Protein AF-A0A3A8EC73-F1 (afdb_monomer_lite)

Sequence (207 aa):
MHETIIIKSRSQISKPYTREQKMKWNFPNKKTAVRNFLILCTLCSSPMLNAQTVQEKTLDHLIQLSNFSGMIVQSNRNLRPMFDSQAEEILKNHLGISHLSARQKDAALKISQLLQNTNEELVTDEKMLQLIRKHFKNTYSEEEAQAYIAFLSTPVGQAINQKSVLMLNNMMQETLTLSTEMMNNPHRQQHFNQQLSNIIQPLLLKN

pLDDT: mean 78.54, std 20.27, range [28.64, 97.12]

Organism: NCBI:txid2419603

Structure (mmCIF, N/CA/C/O backbone):
data_AF-A0A3A8EC73-F1
#
_entry.id   AF-A0A3A8EC73-F1
#
loop_
_atom_site.group_PDB
_atom_site.id
_atom_site.type_symbol
_atom_site.label_atom_id
_atom_site.label_alt_id
_atom_site.label_comp_id
_atom_site.label_asym_id
_atom_site.label_entity_id
_atom_site.label_seq_id
_atom_site.pdbx_PDB_ins_code
_atom_site.Cartn_x
_atom_site.Cartn_y
_atom_site.Cartn_z
_atom_site.occupancy
_atom_site.B_iso_or_equiv
_atom_site.auth_seq_id
_atom_site.auth_comp_id
_atom_site.auth_asym_id
_atom_site.auth_atom_id
_atom_site.pdbx_PDB_model_num
ATOM 1 N N . MET A 1 1 ? -30.457 38.327 -18.218 1.00 42.22 1 MET A N 1
ATOM 2 C CA . MET A 1 1 ? -30.923 39.223 -17.139 1.00 42.22 1 MET A CA 1
ATOM 3 C C . MET A 1 1 ? -30.579 38.547 -15.824 1.00 42.22 1 MET A C 1
ATOM 5 O O . MET A 1 1 ? -31.249 37.597 -15.455 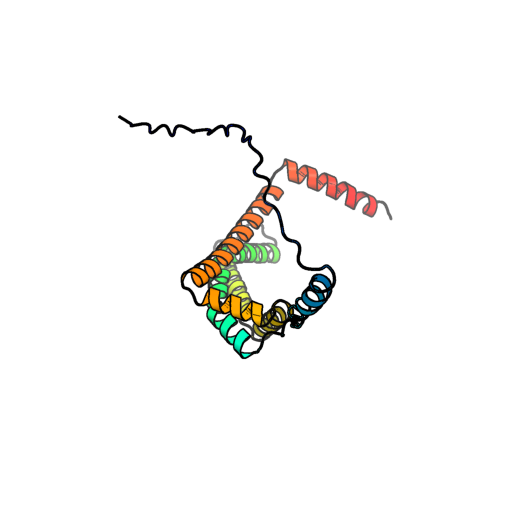1.00 42.22 1 MET A O 1
ATOM 9 N N . HIS A 1 2 ? -29.456 38.938 -15.221 1.00 33.38 2 HIS A N 1
ATOM 10 C CA . HIS A 1 2 ? -28.956 38.395 -13.957 1.00 33.38 2 HIS A CA 1
ATOM 11 C C . HIS A 1 2 ? -29.232 39.420 -12.853 1.00 33.38 2 HIS A C 1
ATOM 13 O O . HIS A 1 2 ? -28.817 40.570 -12.984 1.00 33.38 2 HIS A O 1
ATOM 19 N N . GLU A 1 3 ? -29.942 39.014 -11.801 1.00 35.19 3 GLU A N 1
ATOM 20 C CA . GLU A 1 3 ? -30.121 39.814 -10.590 1.00 35.19 3 GLU A CA 1
ATOM 21 C C . GL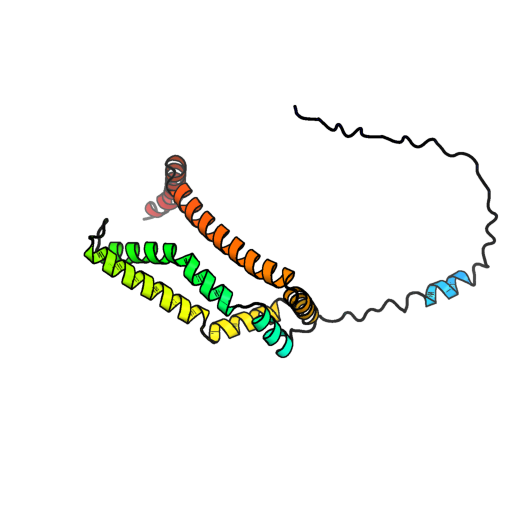U A 1 3 ? -28.920 39.632 -9.656 1.00 35.19 3 GLU A C 1
ATOM 23 O O . GLU A 1 3 ? -28.565 38.522 -9.258 1.00 35.19 3 GLU A O 1
ATOM 28 N N . THR A 1 4 ? -28.293 40.756 -9.320 1.00 32.12 4 THR A N 1
ATOM 29 C CA . THR A 1 4 ? -27.180 40.877 -8.379 1.00 32.12 4 THR A CA 1
ATOM 30 C C . THR A 1 4 ? -27.737 41.177 -6.990 1.00 32.12 4 THR A C 1
ATOM 32 O O . THR A 1 4 ? -28.308 42.245 -6.774 1.00 32.12 4 THR A O 1
ATOM 35 N N . ILE A 1 5 ? -27.535 40.278 -6.024 1.00 37.22 5 ILE A N 1
ATOM 36 C CA . ILE A 1 5 ? -27.821 40.542 -4.606 1.00 37.22 5 ILE A CA 1
ATOM 37 C C . ILE A 1 5 ? -26.545 41.076 -3.944 1.00 37.22 5 ILE A C 1
ATOM 39 O O . ILE A 1 5 ? -25.563 40.357 -3.774 1.00 37.22 5 ILE A O 1
ATOM 43 N N . ILE A 1 6 ? -26.567 42.358 -3.568 1.00 37.84 6 ILE A N 1
ATOM 44 C CA . ILE A 1 6 ? -25.516 43.033 -2.796 1.00 37.84 6 ILE A CA 1
ATOM 45 C C . ILE A 1 6 ? -25.819 42.879 -1.301 1.00 37.84 6 ILE A C 1
ATOM 47 O O . ILE A 1 6 ? -26.812 43.410 -0.803 1.00 37.84 6 ILE A O 1
ATOM 51 N N . ILE A 1 7 ? -24.940 42.195 -0.564 1.00 36.69 7 ILE A N 1
ATOM 52 C CA . ILE A 1 7 ? -24.997 42.108 0.902 1.00 36.69 7 ILE A CA 1
ATOM 53 C C . ILE A 1 7 ? -24.301 43.341 1.494 1.00 36.69 7 ILE A C 1
ATOM 55 O O . ILE A 1 7 ? -23.097 43.538 1.340 1.00 36.69 7 ILE A O 1
ATOM 59 N N . LYS A 1 8 ? -25.073 44.191 2.177 1.00 36.56 8 LYS A N 1
ATOM 60 C CA . LYS A 1 8 ? -24.600 45.422 2.823 1.00 36.56 8 LYS A CA 1
ATOM 61 C C . LYS A 1 8 ? -24.126 45.116 4.251 1.00 36.56 8 LYS A C 1
ATOM 63 O O . LYS A 1 8 ? -24.933 44.803 5.123 1.00 36.56 8 LYS A O 1
ATOM 68 N N . SER A 1 9 ? -22.816 45.221 4.476 1.00 34.06 9 SER A N 1
ATOM 69 C CA . SER A 1 9 ? -22.161 45.173 5.792 1.00 34.06 9 SER A CA 1
ATOM 70 C C . SER A 1 9 ? -22.679 46.293 6.706 1.00 34.06 9 SER A C 1
ATOM 72 O O . SER A 1 9 ? -22.716 47.458 6.305 1.00 34.06 9 SER A O 1
ATOM 74 N N . ARG A 1 10 ? -23.097 45.948 7.931 1.00 38.19 10 ARG A N 1
ATOM 75 C CA . ARG A 1 10 ? -23.570 46.899 8.947 1.00 38.19 10 ARG A CA 1
ATOM 76 C C . ARG A 1 10 ? -22.633 46.848 10.153 1.00 38.19 10 ARG A C 1
ATOM 78 O O . ARG A 1 10 ? -22.765 45.990 11.018 1.00 38.19 10 ARG A O 1
ATOM 85 N N . SER A 1 11 ? -21.689 47.783 10.197 1.00 36.94 11 SER A N 1
ATOM 86 C CA . SER A 1 11 ? -20.894 48.104 11.380 1.00 36.94 11 SER A CA 1
ATOM 87 C C . SER A 1 11 ? -21.780 48.808 12.418 1.00 36.94 11 SER A C 1
ATOM 89 O O . SER A 1 11 ? -22.374 49.851 12.148 1.00 36.94 11 SER A O 1
ATOM 91 N N . GLN A 1 12 ? -21.906 48.223 13.609 1.00 37.09 12 GLN A N 1
ATOM 92 C CA . GLN A 1 12 ? -22.556 48.849 14.763 1.00 37.09 12 GLN A CA 1
ATOM 93 C C . GLN A 1 12 ? -21.470 49.338 15.720 1.00 37.09 12 GLN A C 1
ATOM 95 O O . GLN A 1 12 ? -20.740 48.559 16.326 1.00 37.09 12 GLN A O 1
ATOM 100 N N . ILE A 1 13 ? -21.363 50.661 15.789 1.00 37.41 13 ILE A N 1
ATOM 101 C CA . ILE A 1 13 ? -20.490 51.437 16.664 1.00 37.41 13 ILE A CA 1
ATOM 102 C C . ILE A 1 13 ? -21.131 51.470 18.058 1.00 37.41 13 ILE A C 1
ATOM 104 O O . ILE A 1 13 ? -22.235 51.991 18.224 1.00 37.41 13 ILE A O 1
ATOM 108 N N . SER A 1 14 ? -20.451 50.925 19.066 1.00 34.28 14 SER A N 1
ATOM 109 C CA . SER A 1 14 ? -20.866 51.001 20.470 1.00 34.28 14 SER A CA 1
ATOM 110 C C . SER A 1 14 ? -20.620 52.404 21.042 1.00 34.28 14 SER A C 1
ATOM 112 O O . SER A 1 14 ? -19.494 52.901 21.015 1.00 34.28 14 SER A O 1
ATOM 114 N N . LYS A 1 15 ? -21.670 53.035 21.580 1.00 36.72 15 LYS A N 1
ATOM 115 C CA . LYS A 1 15 ? -21.608 54.292 22.351 1.00 36.72 15 LYS A CA 1
ATOM 116 C C . LYS A 1 15 ? -21.125 54.042 23.796 1.00 36.72 15 LYS A C 1
ATOM 118 O O . LYS A 1 15 ? -21.338 52.944 24.308 1.00 36.72 15 LYS A O 1
ATOM 123 N N . PRO A 1 16 ? -20.510 55.037 24.467 1.00 35.59 16 PRO A N 1
ATOM 124 C CA . PRO A 1 16 ? -19.898 54.868 25.785 1.00 35.59 16 PRO A CA 1
ATOM 125 C C . PRO A 1 16 ? -20.933 54.863 26.921 1.00 35.59 16 PRO A C 1
ATOM 127 O O . PRO A 1 16 ? -21.926 55.589 26.879 1.00 35.59 16 PRO A O 1
ATOM 130 N N . TYR A 1 17 ? -20.673 54.054 27.949 1.00 28.64 17 TYR A N 1
ATOM 131 C CA . TYR A 1 17 ? -21.510 53.895 29.138 1.00 28.64 17 TYR A 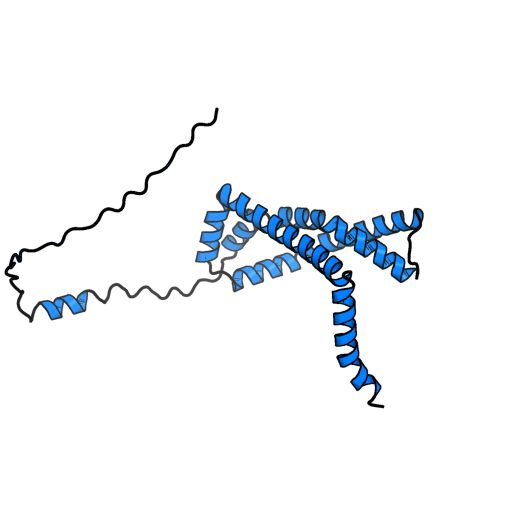CA 1
ATOM 132 C C . TYR A 1 17 ? -20.936 54.720 30.302 1.00 28.64 17 TYR A C 1
ATOM 134 O O . TYR A 1 17 ? -19.809 54.481 30.731 1.00 28.64 17 TYR A O 1
ATOM 142 N N . THR A 1 18 ? -21.709 55.659 30.849 1.00 42.62 18 THR A N 1
ATOM 143 C CA . THR A 1 18 ? -21.430 56.314 32.138 1.00 42.62 18 THR A CA 1
ATOM 144 C C . THR A 1 18 ? -22.693 56.361 32.991 1.00 42.62 18 THR A C 1
ATOM 146 O O . THR A 1 18 ? -23.630 57.081 32.667 1.00 42.62 18 THR A O 1
ATOM 149 N N . ARG A 1 19 ? -22.692 55.631 34.117 1.00 38.75 19 ARG A N 1
ATOM 150 C CA . ARG A 1 19 ? -23.041 56.136 35.462 1.00 38.75 19 ARG A CA 1
ATOM 151 C C . ARG A 1 19 ? -22.776 55.041 36.499 1.00 38.75 19 ARG A C 1
ATOM 153 O O . ARG A 1 19 ? -23.346 53.957 36.418 1.00 38.75 19 ARG A O 1
ATOM 160 N N . GLU A 1 20 ? -21.916 55.334 37.470 1.00 43.03 20 GLU A N 1
ATOM 161 C CA . GLU A 1 20 ? -21.644 54.459 38.610 1.00 43.03 20 GLU A CA 1
ATOM 162 C C . GLU A 1 20 ? -22.905 54.235 39.459 1.00 43.03 20 GLU A C 1
ATOM 164 O O . GLU A 1 20 ? -23.468 55.179 40.016 1.00 43.03 20 GLU A O 1
ATOM 169 N N . GLN A 1 21 ? -23.307 52.975 39.623 1.00 42.19 21 GLN A N 1
ATOM 170 C CA . GLN A 1 21 ? -24.112 52.538 40.760 1.00 42.19 21 GLN A CA 1
ATOM 171 C C . GLN A 1 21 ? -23.181 51.851 41.760 1.00 42.19 21 GLN A C 1
ATOM 173 O O . GLN A 1 21 ? -22.705 50.741 41.529 1.00 42.19 21 GLN A O 1
ATOM 178 N N . LYS A 1 22 ? -22.907 52.513 42.889 1.00 43.09 22 LYS A N 1
ATOM 179 C CA . LYS A 1 22 ? -22.179 51.905 44.008 1.00 43.09 22 LYS A CA 1
ATOM 180 C C . LYS A 1 22 ? -23.083 50.881 44.698 1.00 43.09 22 LYS A C 1
ATOM 182 O O . LYS A 1 22 ? -23.861 51.233 45.582 1.00 43.09 22 LYS A O 1
ATOM 187 N N . MET A 1 23 ? -22.969 49.611 44.311 1.00 41.69 23 MET A N 1
ATOM 188 C CA . MET A 1 23 ? -23.469 48.500 45.123 1.00 41.69 23 MET A CA 1
ATOM 189 C C . MET A 1 23 ? -22.615 48.382 46.390 1.00 41.69 23 MET A C 1
ATOM 191 O O . MET A 1 23 ? -21.402 48.178 46.321 1.00 41.69 23 MET A O 1
ATOM 195 N N . LYS A 1 24 ? -23.247 48.502 47.562 1.00 45.59 24 LYS A N 1
ATOM 196 C CA . LYS A 1 24 ? -22.623 48.160 48.843 1.00 45.59 24 LYS A CA 1
ATOM 197 C C . LYS A 1 24 ? -22.522 46.638 48.946 1.00 45.59 24 LYS A C 1
ATOM 199 O O . LYS A 1 24 ? -23.509 45.966 49.226 1.00 45.59 24 LYS A O 1
ATOM 204 N N . TRP A 1 25 ? -21.324 46.109 48.729 1.00 42.75 25 TRP A N 1
ATOM 205 C CA . TRP A 1 25 ? -21.003 44.718 49.024 1.00 42.75 25 TRP A CA 1
ATOM 206 C C . TRP A 1 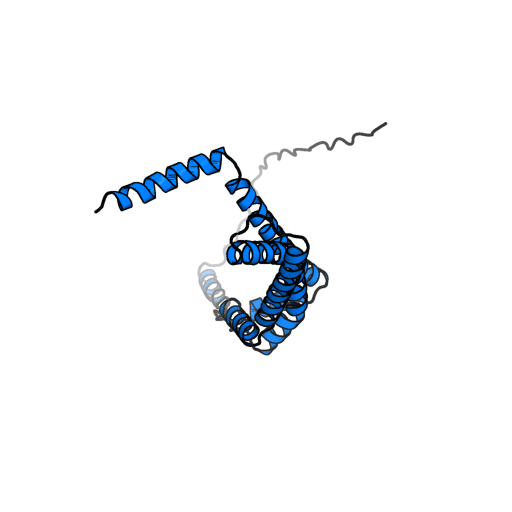25 ? -20.840 44.537 50.535 1.00 42.75 25 TRP A C 1
ATOM 208 O O . TRP A 1 25 ? -19.904 45.067 51.133 1.00 42.75 25 TRP A O 1
ATOM 218 N N . ASN A 1 26 ? -21.742 43.777 51.157 1.00 54.75 26 ASN A N 1
ATOM 219 C CA . ASN A 1 26 ? -21.506 43.233 52.490 1.00 54.75 26 ASN A CA 1
ATOM 220 C C . ASN A 1 26 ? -20.548 42.047 52.348 1.00 54.75 26 ASN A C 1
ATOM 222 O O . ASN A 1 26 ? -20.943 40.966 51.917 1.00 54.75 26 ASN A O 1
ATOM 226 N N . PHE A 1 27 ? -19.279 42.259 52.691 1.00 46.38 27 PHE A N 1
ATOM 227 C CA . PHE A 1 27 ? -18.300 41.181 52.755 1.00 46.38 27 PHE A CA 1
ATOM 228 C C . PHE A 1 27 ? -18.581 40.302 53.980 1.00 46.38 27 PHE A C 1
ATOM 230 O O . PHE A 1 27 ? -18.536 40.809 55.105 1.00 46.38 27 PHE A O 1
ATOM 237 N N . PRO A 1 28 ? -18.840 38.992 53.815 1.00 52.03 28 PRO A N 1
ATOM 238 C CA . PRO A 1 28 ? -18.860 38.091 54.951 1.00 52.03 28 PRO A CA 1
ATOM 239 C C . PRO A 1 28 ? -17.462 38.014 55.584 1.00 52.03 28 PRO A C 1
ATOM 241 O O . PRO A 1 28 ? -16.429 38.122 54.923 1.00 52.03 28 PRO A O 1
ATOM 244 N N . ASN A 1 29 ? -17.467 37.864 56.905 1.00 55.16 29 ASN A N 1
ATOM 245 C CA . ASN A 1 29 ? -16.321 37.918 57.805 1.00 55.16 29 ASN A CA 1
ATOM 246 C C . ASN A 1 29 ? -15.109 37.102 57.292 1.00 55.16 29 ASN A C 1
ATOM 248 O O . ASN A 1 29 ? -15.242 35.930 56.935 1.00 55.16 29 ASN A O 1
ATOM 252 N N . LYS A 1 30 ? -13.909 37.707 57.295 1.00 52.19 30 LYS A N 1
ATOM 253 C CA . LYS A 1 30 ? -12.677 37.165 56.673 1.00 52.19 30 LYS A CA 1
ATOM 254 C C . LYS A 1 30 ? -12.275 35.765 57.169 1.00 52.19 30 LYS A C 1
ATOM 256 O O . LYS A 1 30 ? -11.547 35.062 56.477 1.00 52.19 30 LYS A O 1
ATOM 261 N N . LYS A 1 31 ? -12.769 35.332 58.335 1.00 51.31 31 LYS A N 1
ATOM 262 C CA . LYS A 1 31 ? -12.486 34.004 58.907 1.00 51.31 31 LYS A CA 1
ATOM 263 C C . LYS A 1 31 ? -13.255 32.859 58.228 1.00 51.31 31 LYS A C 1
ATOM 265 O O . LYS A 1 31 ? -12.791 31.724 58.267 1.00 51.31 31 LYS A O 1
ATOM 270 N N . THR A 1 32 ? -14.392 33.129 57.584 1.00 50.69 32 THR A N 1
ATOM 271 C CA . THR A 1 32 ? -15.238 32.089 56.965 1.00 50.69 32 THR A CA 1
ATOM 272 C C . THR A 1 32 ? -14.894 31.835 55.495 1.00 50.69 32 THR A C 1
ATOM 274 O O . THR A 1 32 ? -15.105 30.731 55.001 1.00 50.69 32 THR A O 1
ATOM 277 N N . ALA A 1 33 ? -14.310 32.821 54.806 1.00 49.22 33 ALA A N 1
ATOM 278 C CA . ALA A 1 33 ? -13.914 32.699 53.401 1.00 49.22 33 ALA A CA 1
ATOM 279 C C . ALA A 1 33 ? -12.716 31.750 53.203 1.00 49.22 33 ALA A C 1
ATOM 281 O O . ALA A 1 33 ? -12.714 30.944 52.277 1.00 49.22 33 ALA A O 1
ATOM 282 N N . VAL A 1 34 ? -11.737 31.775 54.115 1.00 51.62 34 VAL A N 1
ATOM 283 C CA . VAL A 1 34 ? -10.553 30.895 54.047 1.00 51.62 34 VAL A CA 1
ATOM 284 C C . VAL A 1 34 ? -10.930 29.431 54.308 1.00 51.62 34 VAL A C 1
ATOM 286 O O . VAL A 1 34 ? -10.391 28.529 53.671 1.00 51.62 34 VAL A O 1
ATOM 289 N N . ARG A 1 35 ? -11.913 29.184 55.186 1.00 44.22 35 ARG A N 1
ATOM 290 C CA . ARG A 1 35 ? -12.363 27.825 55.526 1.00 44.22 35 ARG A CA 1
ATOM 291 C C . ARG A 1 35 ? -13.156 27.153 54.398 1.00 44.22 35 ARG A C 1
ATOM 293 O O . ARG A 1 35 ? -13.040 25.946 54.232 1.00 44.22 35 ARG A O 1
ATOM 300 N N . ASN A 1 36 ? -13.908 27.919 53.604 1.00 44.50 36 ASN A N 1
ATOM 301 C CA . ASN A 1 36 ? -14.691 27.373 52.488 1.00 44.50 36 ASN A CA 1
ATOM 302 C C . ASN A 1 36 ? -13.901 27.279 51.171 1.00 44.50 36 ASN A C 1
ATOM 304 O O . ASN A 1 36 ? -14.284 26.506 50.299 1.00 44.50 36 ASN A O 1
ATOM 308 N N . PHE A 1 37 ? -12.789 28.007 51.026 1.00 46.97 37 PHE A N 1
ATOM 309 C CA . PHE A 1 37 ? -11.917 27.892 49.850 1.00 46.97 37 PHE A CA 1
ATOM 310 C C . PHE A 1 37 ? -11.017 26.644 49.905 1.00 46.97 37 PHE A C 1
ATOM 312 O O . PHE A 1 37 ? -10.698 26.063 48.874 1.00 46.97 37 PHE A O 1
ATOM 319 N N . LEU A 1 38 ? -10.669 26.172 51.107 1.00 45.78 38 LEU A N 1
ATOM 320 C CA . LEU A 1 38 ? -9.846 24.969 51.295 1.00 45.78 38 LEU A CA 1
ATOM 321 C C . LEU A 1 38 ? -10.594 23.640 51.074 1.00 45.78 38 LEU A C 1
ATOM 323 O O . LEU A 1 38 ? -9.944 22.611 50.935 1.00 45.78 38 LEU A O 1
ATOM 327 N N . ILE A 1 39 ? -11.931 23.643 51.004 1.00 52.72 39 ILE A N 1
ATOM 328 C CA . ILE A 1 39 ? -12.742 22.421 50.819 1.00 52.72 39 ILE A CA 1
ATOM 329 C C . ILE A 1 39 ? -13.141 22.204 49.345 1.00 52.72 39 ILE A C 1
ATOM 331 O O . ILE A 1 39 ? -13.522 21.101 48.970 1.00 52.72 39 ILE A O 1
ATOM 335 N N . LEU A 1 40 ? -13.011 23.212 48.473 1.00 48.09 40 LEU A N 1
ATOM 336 C CA . LEU A 1 40 ? -13.442 23.096 47.071 1.00 48.09 40 LEU A CA 1
ATOM 337 C C . LEU A 1 40 ? -12.343 22.592 46.112 1.00 48.09 40 LEU A C 1
ATOM 339 O O . LEU A 1 40 ? -12.644 22.228 44.980 1.00 48.09 40 LEU A O 1
ATOM 343 N N . CYS A 1 41 ? -11.083 22.511 46.551 1.00 50.22 41 CYS A N 1
ATOM 344 C CA . CYS A 1 41 ? -9.970 22.049 45.707 1.00 50.22 41 CYS A CA 1
ATOM 345 C C . CYS A 1 41 ? -9.703 20.532 45.764 1.00 50.22 41 CYS A C 1
ATOM 347 O O . CYS A 1 41 ? -8.851 20.044 45.027 1.00 50.22 41 CYS A O 1
ATOM 349 N N . THR A 1 42 ? -10.414 19.764 46.595 1.00 54.81 42 THR A N 1
ATOM 350 C CA . THR A 1 42 ? -10.195 18.311 46.766 1.00 54.81 42 THR A CA 1
ATOM 351 C C . THR A 1 42 ? -11.046 17.415 45.856 1.00 54.81 42 THR A C 1
ATOM 353 O O . THR A 1 42 ? -10.918 16.199 45.930 1.00 54.81 42 THR A O 1
ATOM 356 N N . LEU A 1 43 ? -11.875 17.974 44.965 1.00 54.75 43 LEU A N 1
ATOM 357 C CA . LEU A 1 43 ? -12.705 17.199 44.021 1.00 54.75 43 LEU A CA 1
ATOM 358 C C . LEU A 1 43 ? -12.156 17.136 42.584 1.00 54.75 43 LEU A C 1
ATOM 360 O O . LEU A 1 43 ? -12.757 16.481 41.740 1.00 54.75 43 LEU A O 1
ATOM 364 N N . CYS A 1 44 ? -11.003 17.749 42.302 1.00 52.06 44 CYS A N 1
ATOM 365 C CA . CYS A 1 44 ? -10.360 17.702 40.979 1.00 52.06 44 CYS A CA 1
ATOM 366 C C . CYS A 1 44 ? -9.109 16.811 40.947 1.00 52.06 44 CYS A C 1
ATOM 368 O O . CYS A 1 44 ? -8.239 16.989 40.097 1.00 52.06 44 CYS A O 1
ATOM 370 N N . SER A 1 45 ? -9.002 15.839 41.853 1.00 52.38 45 SER A N 1
ATOM 371 C CA . SER A 1 45 ? -8.078 14.718 41.679 1.00 52.38 45 SER A CA 1
ATOM 372 C C . SER A 1 45 ? -8.696 13.741 40.683 1.00 52.38 45 SER A C 1
ATOM 374 O O . SER A 1 45 ? -9.122 12.651 41.059 1.00 52.38 45 SER A O 1
ATOM 376 N N . SER A 1 46 ? -8.798 14.139 39.411 1.00 58.94 46 SER A N 1
ATOM 377 C CA . SER A 1 46 ? -9.004 13.160 38.347 1.00 58.94 46 SER A CA 1
ATOM 378 C C . SER A 1 46 ? -7.897 12.122 38.521 1.00 58.94 46 SER A C 1
ATOM 380 O O . SER A 1 46 ? -6.728 12.524 38.552 1.00 58.94 46 SER A O 1
ATOM 382 N N . PRO A 1 47 ? -8.198 10.821 38.696 1.00 56.38 47 PRO A N 1
ATOM 383 C CA . PRO A 1 47 ? -7.145 9.832 38.585 1.00 56.38 47 PRO A CA 1
ATOM 384 C C . PRO A 1 47 ? -6.484 10.095 37.237 1.00 56.38 47 PRO A C 1
ATOM 386 O O . PRO A 1 47 ? -7.173 10.244 36.225 1.00 56.38 47 PRO A O 1
ATOM 389 N N . MET A 1 48 ? -5.162 10.244 37.240 1.00 55.84 48 MET A N 1
ATOM 390 C CA . MET A 1 48 ? -4.387 10.207 36.012 1.00 55.84 48 MET A CA 1
ATOM 391 C C . MET A 1 48 ? -4.604 8.790 35.477 1.00 55.84 48 MET A C 1
ATOM 393 O O . MET A 1 48 ? -3.925 7.853 35.889 1.00 55.84 48 MET A O 1
ATOM 397 N N . LEU A 1 49 ? -5.676 8.607 34.700 1.00 57.91 49 LEU A N 1
ATOM 398 C CA . LEU A 1 49 ? -5.990 7.370 34.012 1.00 57.91 49 LEU A CA 1
ATOM 399 C C . LEU A 1 49 ? -4.796 7.148 33.101 1.00 57.91 49 LEU A C 1
ATOM 401 O O . LEU A 1 49 ? -4.642 7.826 32.088 1.00 57.91 49 LEU A O 1
ATOM 405 N N . ASN A 1 50 ? -3.895 6.262 33.520 1.00 66.12 50 ASN A N 1
ATOM 406 C CA . ASN A 1 50 ? -2.939 5.690 32.598 1.00 66.12 50 ASN A CA 1
ATOM 407 C C . ASN A 1 50 ? -3.773 5.101 31.467 1.00 66.12 50 ASN A C 1
ATOM 409 O O . ASN A 1 50 ? -4.567 4.191 31.714 1.00 66.12 50 ASN A O 1
ATOM 413 N N . ALA A 1 51 ? -3.617 5.684 30.280 1.00 75.19 51 ALA A N 1
ATOM 414 C CA . ALA A 1 51 ? -4.199 5.214 29.038 1.00 75.19 51 ALA A CA 1
ATOM 415 C C . ALA A 1 51 ? -4.058 3.689 28.981 1.00 75.19 51 ALA A C 1
ATOM 417 O O . ALA A 1 51 ? -2.938 3.165 28.975 1.00 75.19 51 ALA A O 1
ATOM 418 N N . GLN A 1 52 ? -5.182 2.972 29.048 1.00 86.12 52 GLN A N 1
ATOM 419 C CA . GLN A 1 52 ? -5.141 1.515 29.018 1.00 86.12 52 GLN A CA 1
ATOM 420 C C . GLN A 1 52 ? -4.675 1.078 27.631 1.00 86.12 52 GLN A C 1
ATOM 422 O O . GLN A 1 52 ? -5.014 1.707 26.633 1.00 86.12 52 GLN A O 1
ATOM 427 N N . THR A 1 53 ? -3.889 0.006 27.543 1.00 90.88 53 THR A N 1
ATOM 428 C CA . THR A 1 53 ? -3.573 -0.577 26.233 1.00 90.88 53 THR A CA 1
ATOM 429 C C . THR A 1 53 ? -4.837 -1.166 25.606 1.00 90.88 53 THR A C 1
ATOM 431 O O . THR A 1 53 ? -5.713 -1.657 26.324 1.00 90.88 53 THR A O 1
ATOM 434 N N . VAL A 1 54 ? -4.920 -1.138 24.275 1.00 94.00 54 VAL A N 1
ATOM 435 C CA . VAL A 1 54 ? -6.072 -1.666 23.536 1.00 94.00 54 VAL A CA 1
ATOM 436 C C . VAL A 1 54 ? -6.286 -3.154 23.842 1.00 94.00 54 VAL A C 1
ATOM 438 O O . VAL A 1 54 ? -5.390 -3.987 23.666 1.00 94.00 54 VAL A O 1
ATOM 441 N N . GLN A 1 55 ? -7.498 -3.497 24.268 1.00 94.12 55 GLN A N 1
ATOM 442 C CA . GLN A 1 55 ? -7.951 -4.860 24.524 1.00 94.12 55 GLN A CA 1
ATOM 443 C C . GLN A 1 55 ? -8.161 -5.616 23.206 1.00 94.12 55 GLN A C 1
ATOM 445 O O . GLN A 1 55 ? -8.571 -5.037 22.201 1.00 94.12 55 GLN A O 1
ATOM 450 N N . GLU A 1 56 ? -7.961 -6.939 23.208 1.00 93.38 56 GLU A N 1
ATOM 451 C CA . GLU A 1 56 ? -8.105 -7.756 21.988 1.00 93.38 56 GLU A CA 1
ATOM 452 C C . GLU A 1 56 ? -9.483 -7.614 21.339 1.00 93.38 56 GLU A C 1
ATOM 454 O O . GLU A 1 56 ? -9.569 -7.394 20.139 1.00 93.38 56 GLU A O 1
ATOM 459 N N . LYS A 1 57 ? -10.556 -7.633 22.140 1.00 93.69 57 LYS A N 1
ATOM 460 C CA . LYS A 1 57 ? -11.934 -7.474 21.643 1.00 93.69 57 LYS A CA 1
ATOM 461 C C . LYS A 1 57 ? -12.138 -6.155 20.883 1.00 93.69 57 LYS A C 1
ATOM 463 O O . LYS A 1 57 ? -12.873 -6.099 19.902 1.00 93.69 57 LYS A O 1
ATOM 468 N N . THR A 1 58 ? -11.499 -5.091 21.363 1.00 93.75 58 THR A N 1
ATOM 469 C CA . THR A 1 58 ? -11.595 -3.740 20.809 1.00 93.75 58 THR A CA 1
ATOM 470 C C . THR A 1 58 ? -10.820 -3.690 19.507 1.00 93.75 58 THR A C 1
ATOM 472 O O . THR A 1 58 ? -11.330 -3.224 18.493 1.00 93.75 58 THR A O 1
ATOM 475 N N . LEU A 1 59 ? -9.622 -4.268 19.507 1.00 92.81 59 LEU A N 1
ATOM 476 C CA . LEU A 1 59 ? -8.797 -4.395 18.320 1.00 92.81 59 LEU A CA 1
ATOM 477 C C . LEU A 1 59 ? -9.470 -5.231 17.222 1.00 92.81 59 LEU A C 1
ATOM 479 O O . LEU A 1 59 ? -9.468 -4.817 16.066 1.00 92.81 59 LEU A O 1
ATOM 483 N N . ASP A 1 60 ? -10.084 -6.362 17.572 1.00 91.88 60 ASP A N 1
ATOM 484 C CA . ASP A 1 60 ? -10.807 -7.224 16.630 1.00 91.88 60 ASP A CA 1
ATOM 485 C C . ASP A 1 60 ? -11.960 -6.469 15.963 1.00 91.88 60 ASP A C 1
ATOM 487 O O . ASP A 1 60 ? -12.091 -6.473 14.737 1.00 91.88 60 ASP A O 1
ATOM 491 N N . HIS A 1 61 ? -12.752 -5.751 16.762 1.00 92.25 61 HIS A N 1
ATOM 492 C CA . HIS A 1 61 ? -13.864 -4.959 16.248 1.00 92.25 61 HIS A CA 1
ATOM 493 C C . HIS A 1 61 ? -13.385 -3.806 15.356 1.00 92.25 61 HIS A C 1
ATOM 495 O O . HIS A 1 61 ? -13.971 -3.543 14.305 1.00 92.25 61 HIS A O 1
ATOM 501 N N . LEU A 1 62 ? -12.287 -3.147 15.733 1.00 90.19 62 LEU A N 1
ATOM 502 C CA . LEU A 1 62 ? -11.692 -2.069 14.951 1.00 90.19 62 LEU A CA 1
ATOM 503 C C . LEU A 1 62 ? -11.173 -2.582 13.603 1.00 90.19 62 LEU A C 1
ATOM 505 O O . LEU A 1 62 ? -11.450 -1.962 12.577 1.00 90.19 62 LEU A O 1
ATOM 509 N N . ILE A 1 63 ? -10.483 -3.727 13.576 1.00 87.56 63 ILE A N 1
ATOM 510 C CA . ILE A 1 63 ? -10.007 -4.364 12.337 1.00 87.56 63 ILE A CA 1
ATOM 511 C C . ILE A 1 63 ? -11.181 -4.708 11.416 1.00 87.56 63 ILE A C 1
ATOM 513 O O . ILE A 1 63 ? -11.124 -4.427 10.216 1.00 87.56 63 ILE A O 1
ATOM 517 N N . GLN A 1 64 ? -12.262 -5.252 11.976 1.00 87.06 64 GLN A N 1
ATOM 518 C CA . GLN A 1 64 ? -13.473 -5.576 11.228 1.00 87.06 64 GLN A CA 1
ATOM 519 C C . GLN A 1 64 ? -14.134 -4.323 10.632 1.00 87.06 64 GLN A C 1
ATOM 521 O O . GLN A 1 64 ? -14.401 -4.282 9.430 1.00 87.06 64 GLN A O 1
ATOM 526 N N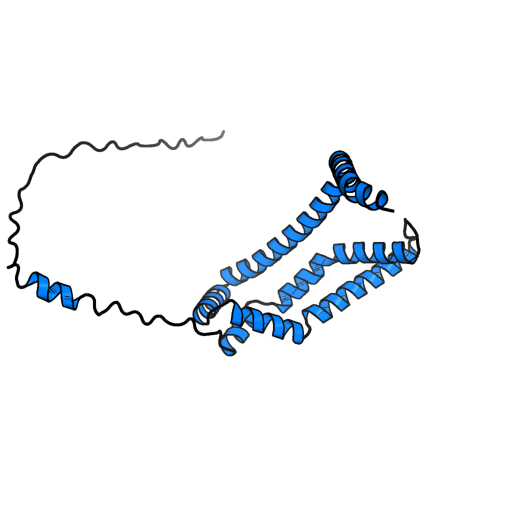 . LEU A 1 65 ? -14.362 -3.283 11.443 1.00 86.56 65 LEU A N 1
ATOM 527 C CA . LEU A 1 65 ? -14.999 -2.033 11.004 1.00 86.56 65 LEU A CA 1
ATOM 528 C C . LEU A 1 65 ? -14.154 -1.247 10.004 1.00 86.56 65 LEU A C 1
ATOM 530 O O . LEU A 1 65 ? -14.693 -0.570 9.129 1.00 86.56 65 LEU A O 1
ATOM 534 N N . SER A 1 66 ? -12.832 -1.347 10.115 1.00 78.31 66 SER A N 1
ATOM 535 C CA . SER A 1 66 ? -11.910 -0.664 9.211 1.00 78.31 66 SER A CA 1
ATOM 536 C C . SER A 1 66 ? -11.973 -1.221 7.789 1.00 78.31 66 SER A C 1
ATOM 538 O O . SER A 1 66 ? -11.546 -0.530 6.874 1.00 78.31 66 SER A O 1
ATOM 540 N N . ASN A 1 67 ? -12.520 -2.428 7.576 1.00 78.19 67 ASN A N 1
ATOM 541 C CA . ASN A 1 67 ? -12.549 -3.107 6.277 1.00 78.19 67 ASN A CA 1
ATOM 542 C C . ASN A 1 67 ? -11.151 -3.193 5.627 1.00 78.19 67 ASN A C 1
ATOM 544 O O . ASN A 1 67 ? -10.985 -2.936 4.431 1.00 78.19 67 ASN A O 1
ATOM 548 N N . PHE A 1 68 ? -10.135 -3.548 6.427 1.00 73.62 68 PHE A N 1
ATOM 549 C CA . PHE A 1 68 ? -8.745 -3.626 5.966 1.00 73.62 68 PHE A CA 1
ATOM 550 C C . PHE A 1 68 ? -8.605 -4.485 4.710 1.00 73.62 68 PHE A C 1
ATOM 552 O O . PHE A 1 68 ? -7.997 -4.041 3.742 1.00 73.62 68 PHE A O 1
ATOM 559 N N . SER A 1 69 ? -9.231 -5.664 4.677 1.00 70.62 69 SER A N 1
ATOM 560 C CA . SER A 1 69 ? -9.166 -6.561 3.520 1.00 70.62 69 SER A CA 1
ATOM 561 C C . SER A 1 69 ? -9.708 -5.906 2.246 1.00 70.62 69 SER A C 1
ATOM 563 O O . SER A 1 69 ? -9.055 -5.953 1.206 1.00 70.62 69 SER A O 1
ATOM 565 N N . GLY A 1 70 ? -10.861 -5.231 2.315 1.00 76.19 70 GLY A N 1
ATOM 566 C CA . GLY A 1 70 ? -11.425 -4.529 1.160 1.00 76.19 70 GLY A CA 1
ATOM 567 C C . GLY A 1 70 ? -10.547 -3.368 0.688 1.00 76.19 70 GLY A C 1
ATOM 568 O O . GLY A 1 70 ? -10.363 -3.171 -0.514 1.00 76.19 70 GLY A O 1
ATOM 569 N N . MET A 1 71 ? -9.952 -2.627 1.624 1.00 78.12 71 MET A N 1
ATOM 570 C CA . MET A 1 71 ? -9.039 -1.524 1.315 1.00 78.12 71 MET A CA 1
ATOM 571 C C . MET A 1 71 ? -7.726 -2.007 0.700 1.00 78.12 71 MET A C 1
ATOM 573 O O . MET A 1 71 ? -7.231 -1.390 -0.241 1.00 78.12 71 MET A O 1
ATOM 577 N N . ILE A 1 72 ? -7.189 -3.124 1.186 1.00 76.62 72 ILE A N 1
ATOM 578 C CA . ILE A 1 72 ? -5.989 -3.766 0.652 1.00 76.62 72 ILE A CA 1
ATOM 579 C C . ILE A 1 72 ? -6.232 -4.238 -0.783 1.00 76.62 72 ILE A C 1
ATOM 581 O O . ILE A 1 72 ? -5.454 -3.892 -1.669 1.00 76.62 72 ILE A O 1
ATOM 585 N N . VAL A 1 73 ? -7.337 -4.946 -1.042 1.00 77.31 73 VAL A N 1
ATOM 586 C CA . VAL A 1 73 ? -7.703 -5.393 -2.397 1.00 77.31 73 VAL A CA 1
ATOM 587 C C . VAL A 1 73 ? -7.853 -4.200 -3.342 1.00 77.31 73 VAL A C 1
ATOM 589 O O . VAL A 1 73 ? -7.329 -4.218 -4.457 1.00 77.31 73 VAL A O 1
ATOM 592 N N . GLN A 1 74 ? -8.531 -3.136 -2.903 1.00 80.06 74 GLN A N 1
ATOM 593 C CA . GLN A 1 74 ? -8.686 -1.931 -3.716 1.00 80.06 74 GLN A CA 1
ATOM 594 C C . GLN A 1 74 ? -7.340 -1.248 -3.985 1.00 80.06 74 GLN A C 1
ATOM 596 O O . GLN A 1 74 ? -7.068 -0.859 -5.120 1.00 80.06 74 GLN A O 1
ATOM 601 N N . SER A 1 75 ? -6.482 -1.135 -2.970 1.00 80.88 75 SER A N 1
ATOM 602 C CA . SER A 1 75 ? -5.134 -0.582 -3.114 1.00 80.88 75 SER A CA 1
ATOM 603 C C . SER A 1 75 ? -4.309 -1.397 -4.114 1.00 80.88 75 SER A C 1
ATOM 605 O O . SER A 1 75 ? -3.733 -0.843 -5.047 1.00 80.88 75 SER A O 1
ATOM 607 N N . ASN A 1 76 ? -4.354 -2.727 -4.014 1.00 80.50 76 ASN A N 1
ATOM 608 C CA . ASN A 1 76 ? -3.619 -3.626 -4.899 1.00 80.50 76 ASN A CA 1
ATOM 609 C C . ASN A 1 76 ? -4.086 -3.530 -6.365 1.00 80.50 76 ASN A C 1
ATOM 611 O O . ASN A 1 76 ? -3.291 -3.666 -7.295 1.00 80.50 76 ASN A O 1
ATOM 615 N N . ARG A 1 77 ? -5.373 -3.241 -6.599 1.00 82.06 77 ARG A N 1
ATOM 616 C CA . ARG A 1 77 ? -5.896 -2.935 -7.942 1.00 82.06 77 ARG A CA 1
ATOM 617 C C . ARG A 1 77 ? -5.412 -1.583 -8.450 1.00 82.06 77 ARG A C 1
ATOM 619 O O . ARG A 1 77 ? -4.998 -1.485 -9.602 1.00 82.06 77 ARG A O 1
ATOM 626 N N . ASN A 1 78 ? -5.433 -0.561 -7.600 1.00 82.88 78 ASN A N 1
ATOM 627 C CA . ASN A 1 78 ? -4.985 0.780 -7.970 1.00 82.88 78 ASN A CA 1
ATOM 628 C C . ASN A 1 78 ? -3.496 0.794 -8.357 1.00 82.88 78 ASN A C 1
ATOM 630 O O . ASN A 1 78 ? -3.104 1.573 -9.218 1.00 82.88 78 ASN A O 1
ATOM 634 N N . LEU A 1 79 ? -2.678 -0.086 -7.771 1.00 84.50 79 LEU A N 1
ATOM 635 C CA . LEU A 1 79 ? -1.250 -0.220 -8.079 1.00 84.50 79 LEU A CA 1
ATOM 636 C C . LEU A 1 79 ? -0.948 -0.955 -9.396 1.00 84.50 79 LEU A C 1
ATOM 638 O O . LEU A 1 79 ? 0.219 -1.045 -9.776 1.00 84.50 79 LEU A O 1
ATOM 642 N N . ARG A 1 80 ? -1.954 -1.443 -10.135 1.00 88.06 80 ARG A N 1
ATOM 643 C CA . ARG A 1 80 ? -1.738 -2.198 -11.380 1.00 88.06 80 ARG A CA 1
ATOM 644 C C . ARG A 1 80 ? -0.813 -1.500 -12.393 1.00 88.06 80 ARG A C 1
ATOM 646 O O . ARG A 1 80 ? 0.114 -2.165 -12.852 1.00 88.06 80 ARG A O 1
ATOM 653 N N . PRO A 1 81 ? -0.951 -0.191 -12.686 1.00 89.31 81 PRO A N 1
ATOM 654 C CA . PRO A 1 81 ? -0.039 0.490 -13.608 1.00 89.31 81 PRO A CA 1
ATOM 655 C C . PRO A 1 81 ? 1.426 0.469 -13.143 1.00 89.31 81 PRO A C 1
ATOM 657 O O . PRO A 1 81 ? 2.339 0.418 -13.965 1.00 89.31 81 PRO A O 1
ATOM 660 N N . MET A 1 82 ? 1.661 0.478 -11.826 1.00 87.75 82 MET A N 1
ATOM 661 C CA . MET A 1 82 ? 3.005 0.375 -11.255 1.00 87.75 82 MET A CA 1
ATOM 662 C C . MET A 1 82 ? 3.598 -1.016 -11.502 1.00 87.75 82 MET A C 1
ATOM 664 O O . MET A 1 82 ? 4.745 -1.111 -11.931 1.00 87.75 82 MET A O 1
ATOM 668 N N . PHE A 1 83 ? 2.820 -2.082 -11.285 1.00 92.88 83 PHE A N 1
ATOM 669 C CA . PHE A 1 83 ? 3.263 -3.452 -11.566 1.00 92.88 83 PHE A CA 1
ATOM 670 C C . PHE A 1 83 ? 3.487 -3.695 -13.058 1.00 92.88 83 PHE A C 1
ATOM 672 O O . PHE A 1 83 ? 4.475 -4.331 -13.417 1.00 92.88 83 PHE A O 1
ATOM 679 N N . ASP A 1 84 ? 2.628 -3.150 -13.925 1.00 94.25 84 ASP A N 1
ATOM 680 C CA . ASP A 1 84 ? 2.796 -3.239 -15.378 1.00 94.25 84 ASP A CA 1
ATOM 681 C C . ASP A 1 84 ? 4.117 -2.579 -15.811 1.00 94.25 84 ASP A C 1
ATOM 683 O O . ASP A 1 84 ? 4.931 -3.206 -16.489 1.00 94.25 84 ASP A O 1
ATOM 687 N N . SER A 1 85 ? 4.384 -1.356 -15.339 1.00 91.69 85 SER A N 1
ATOM 688 C CA . SER A 1 85 ? 5.637 -0.641 -15.614 1.00 91.69 85 SER A CA 1
ATOM 689 C C . SER A 1 85 ? 6.864 -1.392 -15.081 1.00 91.69 85 SER A C 1
ATOM 691 O O . SER A 1 85 ? 7.834 -1.620 -15.805 1.00 91.69 85 SER A O 1
ATOM 6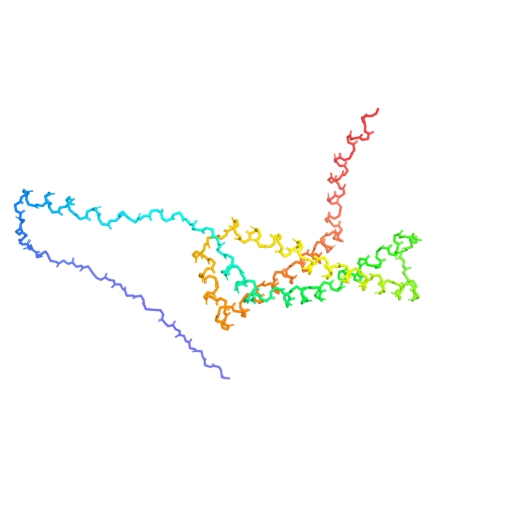93 N N . GLN A 1 86 ? 6.810 -1.861 -13.830 1.00 93.50 86 GLN A N 1
ATOM 694 C CA . GLN A 1 86 ? 7.910 -2.601 -13.213 1.00 93.50 86 GLN A CA 1
ATOM 695 C C . GLN A 1 86 ? 8.193 -3.922 -13.938 1.00 93.50 86 GLN A C 1
ATOM 697 O O . GLN A 1 86 ? 9.353 -4.295 -14.110 1.00 93.50 86 GLN A O 1
ATOM 702 N N . ALA A 1 87 ? 7.153 -4.622 -14.387 1.00 96.56 87 ALA A N 1
ATOM 703 C CA . ALA A 1 87 ? 7.291 -5.859 -15.137 1.00 96.56 87 ALA A CA 1
ATOM 704 C C . ALA A 1 87 ? 7.970 -5.646 -16.496 1.00 96.56 87 ALA A C 1
ATOM 706 O O . ALA A 1 87 ? 8.826 -6.447 -16.883 1.00 96.56 87 ALA A O 1
ATOM 707 N N . GLU A 1 88 ? 7.629 -4.563 -17.204 1.00 96.69 88 GLU A N 1
ATOM 708 C CA . GLU A 1 88 ? 8.320 -4.206 -18.442 1.00 96.69 88 GLU A CA 1
ATOM 709 C C . GLU A 1 88 ? 9.804 -3.918 -18.197 1.00 96.69 88 GLU A C 1
ATOM 711 O O . GLU A 1 88 ? 10.651 -4.430 -18.929 1.00 96.69 88 GLU A O 1
ATOM 716 N N . GLU A 1 89 ? 10.131 -3.148 -17.157 1.00 94.81 89 GLU A N 1
ATOM 717 C CA . GLU A 1 89 ? 11.516 -2.808 -16.816 1.00 94.81 89 GLU A CA 1
ATOM 718 C C . GLU A 1 89 ? 12.331 -4.029 -16.375 1.00 94.81 89 GLU A C 1
ATOM 720 O O . GLU A 1 89 ? 13.471 -4.195 -16.809 1.00 94.81 89 GLU A O 1
ATOM 725 N N . ILE A 1 90 ? 11.753 -4.941 -15.585 1.00 95.25 90 ILE A N 1
ATOM 726 C CA . ILE A 1 90 ? 12.397 -6.220 -15.240 1.00 95.25 90 ILE A CA 1
ATOM 727 C C . ILE A 1 90 ? 12.767 -6.983 -16.514 1.00 95.25 90 ILE A C 1
ATOM 729 O O . ILE A 1 90 ? 13.898 -7.456 -16.646 1.00 95.25 90 ILE A O 1
ATOM 733 N N . LEU A 1 91 ? 11.835 -7.088 -17.465 1.00 95.81 91 LEU A N 1
ATOM 734 C CA . LEU A 1 91 ? 12.058 -7.851 -18.687 1.00 95.81 91 LEU A CA 1
ATOM 735 C C . LEU A 1 91 ? 13.086 -7.179 -19.609 1.00 95.81 91 LEU A C 1
ATOM 737 O O . LEU A 1 91 ? 13.947 -7.866 -20.159 1.00 95.81 91 LEU A O 1
ATOM 741 N N . LYS A 1 92 ? 13.040 -5.847 -19.744 1.00 96.31 92 LYS A N 1
ATOM 742 C CA . LYS A 1 92 ? 14.038 -5.061 -20.488 1.00 96.31 92 LYS A CA 1
ATOM 743 C C . LYS A 1 92 ? 15.438 -5.240 -19.913 1.00 96.31 92 LYS A C 1
ATOM 745 O O . LYS A 1 92 ? 16.358 -5.574 -20.656 1.00 96.31 92 LYS A O 1
ATOM 750 N N . ASN A 1 93 ? 15.578 -5.094 -18.596 1.00 94.38 93 ASN A N 1
ATOM 751 C CA . ASN A 1 93 ? 16.857 -5.226 -17.901 1.00 94.38 93 ASN A CA 1
ATOM 752 C C . ASN A 1 93 ? 17.415 -6.648 -18.000 1.00 94.38 93 ASN A C 1
ATOM 754 O O . ASN A 1 93 ? 18.601 -6.824 -18.260 1.00 94.38 93 ASN A O 1
ATOM 758 N N . HIS A 1 94 ? 16.562 -7.665 -17.850 1.00 94.69 94 HIS A N 1
ATOM 759 C CA . HIS A 1 94 ? 16.985 -9.061 -17.945 1.00 94.69 94 HIS A CA 1
ATOM 760 C C . HIS A 1 94 ? 17.454 -9.447 -19.357 1.00 94.69 94 HIS A C 1
ATOM 762 O O . HIS A 1 94 ? 18.372 -10.249 -19.504 1.00 94.69 94 HIS A O 1
ATOM 768 N N . LEU A 1 95 ? 16.838 -8.874 -20.395 1.00 95.00 95 LEU A N 1
ATOM 769 C CA . LEU A 1 95 ? 17.168 -9.161 -21.794 1.00 95.00 95 LEU A CA 1
ATOM 770 C C . LEU A 1 95 ? 18.186 -8.183 -22.403 1.00 95.00 95 LEU A C 1
ATOM 772 O O . LEU A 1 95 ? 18.641 -8.414 -23.521 1.00 95.00 95 LEU A O 1
ATOM 776 N N . GLY A 1 96 ? 18.528 -7.096 -21.705 1.00 95.62 96 GLY A N 1
ATOM 777 C CA . GLY A 1 96 ? 19.413 -6.046 -22.213 1.00 95.62 96 GLY A CA 1
ATOM 778 C C . GLY A 1 96 ? 18.835 -5.280 -23.409 1.00 95.62 96 GLY A C 1
ATOM 779 O O . GLY A 1 96 ? 19.581 -4.903 -24.310 1.00 95.62 96 GLY A O 1
ATOM 780 N N . ILE A 1 97 ? 17.513 -5.077 -23.452 1.00 94.62 97 ILE A N 1
ATOM 781 C CA . ILE A 1 97 ? 16.810 -4.428 -24.574 1.00 94.62 97 ILE A CA 1
ATOM 782 C C . ILE A 1 97 ? 16.076 -3.162 -24.130 1.00 94.62 97 ILE A C 1
ATOM 784 O O . ILE A 1 97 ? 15.577 -3.082 -23.015 1.00 94.62 97 ILE A O 1
ATOM 788 N N . SER A 1 98 ? 15.942 -2.185 -25.029 1.00 92.12 98 SER A N 1
ATOM 789 C CA . SER A 1 98 ? 15.211 -0.935 -24.763 1.00 92.12 98 SER A CA 1
ATOM 790 C C . SER A 1 98 ? 13.705 -1.032 -25.031 1.00 92.12 98 SER A C 1
ATOM 792 O O . SER A 1 98 ? 12.910 -0.319 -24.415 1.00 92.12 98 SER A O 1
ATOM 794 N N . HIS A 1 99 ? 13.291 -1.917 -25.942 1.00 94.38 99 HIS A N 1
ATOM 795 C CA . HIS A 1 99 ? 11.902 -2.048 -26.373 1.00 94.38 99 HIS A CA 1
ATOM 796 C C . HIS A 1 99 ? 11.457 -3.507 -26.405 1.00 94.38 99 HIS A C 1
ATOM 798 O O . HIS A 1 99 ? 12.171 -4.379 -26.897 1.00 94.38 99 HIS A O 1
ATOM 804 N N . LEU A 1 100 ? 10.242 -3.753 -25.914 1.00 95.19 100 LEU A N 1
ATOM 805 C CA . LEU A 1 100 ? 9.622 -5.072 -25.927 1.00 95.19 100 LEU A CA 1
ATOM 806 C C . LEU A 1 100 ? 8.875 -5.305 -27.247 1.00 95.19 100 LEU A C 1
ATOM 808 O O . LEU A 1 100 ? 8.046 -4.492 -27.663 1.00 95.19 100 LEU A O 1
ATOM 812 N N . SER A 1 101 ? 9.117 -6.456 -27.870 1.00 96.62 101 SER A N 1
ATOM 813 C CA . SER A 1 101 ? 8.258 -7.012 -28.924 1.00 96.62 101 SER A CA 1
ATOM 814 C C . SER A 1 101 ? 6.871 -7.380 -28.380 1.00 96.62 101 SER A C 1
ATOM 816 O O . SER A 1 101 ? 6.687 -7.523 -27.172 1.00 96.62 101 SER A O 1
ATOM 818 N N . ALA A 1 102 ? 5.893 -7.612 -29.263 1.00 95.75 102 ALA A N 1
ATOM 819 C CA . ALA A 1 102 ? 4.541 -8.019 -28.858 1.00 95.75 102 ALA A CA 1
ATOM 820 C C . ALA A 1 102 ? 4.545 -9.261 -27.943 1.00 95.75 102 ALA A C 1
ATOM 822 O O . ALA A 1 102 ? 3.957 -9.245 -26.868 1.00 95.75 102 ALA A O 1
ATOM 823 N N . ARG A 1 103 ? 5.320 -10.293 -28.302 1.00 94.94 103 ARG A N 1
ATOM 824 C CA . ARG A 1 103 ? 5.450 -11.515 -27.491 1.00 94.94 103 ARG A CA 1
ATOM 825 C C . ARG A 1 103 ? 6.095 -11.259 -26.124 1.00 94.94 103 ARG A C 1
ATOM 827 O O . ARG A 1 103 ? 5.769 -11.934 -25.152 1.00 94.94 103 ARG A O 1
ATOM 834 N N . GLN A 1 104 ? 7.022 -10.306 -26.040 1.00 96.69 104 GLN A N 1
ATOM 835 C CA . GLN A 1 104 ? 7.637 -9.916 -24.770 1.00 96.69 104 GLN A CA 1
ATOM 836 C C . GLN A 1 104 ? 6.684 -9.074 -23.914 1.00 96.69 104 GLN A C 1
ATOM 838 O O . GLN A 1 104 ? 6.706 -9.218 -22.698 1.00 96.69 104 GLN A O 1
ATOM 843 N N . LYS A 1 105 ? 5.800 -8.268 -24.514 1.00 96.50 105 LYS A N 1
ATOM 844 C CA . LYS A 1 105 ? 4.731 -7.580 -23.773 1.00 96.50 105 LYS A CA 1
ATOM 845 C C . LYS A 1 105 ? 3.768 -8.570 -23.121 1.00 96.50 105 LYS A C 1
ATOM 847 O O . LYS A 1 105 ? 3.439 -8.404 -21.953 1.00 96.50 105 LYS A O 1
ATOM 852 N N . ASP A 1 106 ? 3.411 -9.656 -23.808 1.00 96.38 106 ASP A N 1
ATOM 853 C CA . ASP A 1 106 ? 2.602 -10.723 -23.200 1.00 96.38 106 ASP A CA 1
ATOM 854 C C . ASP A 1 106 ? 3.313 -11.378 -22.004 1.00 96.38 106 ASP A C 1
ATOM 856 O O . ASP A 1 106 ? 2.685 -11.712 -20.998 1.00 96.38 106 ASP A O 1
ATOM 860 N N . ALA A 1 107 ? 4.637 -11.556 -22.086 1.00 96.31 107 ALA A N 1
ATOM 861 C CA . ALA A 1 107 ? 5.432 -12.042 -20.961 1.00 96.31 107 ALA A CA 1
ATOM 862 C C . ALA A 1 107 ? 5.481 -11.021 -19.809 1.00 96.31 107 ALA A C 1
ATOM 864 O O . ALA A 1 107 ? 5.317 -11.411 -18.654 1.00 96.31 107 ALA A O 1
ATOM 865 N N . ALA A 1 108 ? 5.629 -9.729 -20.112 1.00 97.12 108 ALA A N 1
ATOM 866 C CA . ALA A 1 108 ? 5.582 -8.657 -19.120 1.00 97.12 108 ALA A CA 1
ATOM 867 C C . ALA A 1 108 ? 4.225 -8.611 -18.396 1.00 97.12 108 ALA A C 1
ATOM 869 O O . ALA A 1 108 ? 4.199 -8.502 -17.177 1.00 97.12 108 ALA A O 1
ATOM 870 N N . LEU A 1 109 ? 3.100 -8.820 -19.089 1.00 96.56 109 LEU A N 1
ATOM 871 C CA . LEU A 1 109 ? 1.782 -8.916 -18.444 1.00 96.56 109 LEU A CA 1
ATOM 872 C C . LEU A 1 109 ? 1.692 -10.082 -17.447 1.00 96.56 109 LEU A C 1
ATOM 874 O O . LEU A 1 109 ? 1.085 -9.941 -16.385 1.00 96.56 109 LEU A O 1
ATOM 878 N N . LYS A 1 110 ? 2.321 -11.225 -17.748 1.00 96.75 110 LYS A N 1
ATOM 879 C CA . LYS A 1 110 ? 2.393 -12.360 -16.810 1.00 96.75 110 LYS A CA 1
ATOM 880 C C . LYS A 1 110 ? 3.258 -12.040 -15.594 1.00 96.75 110 LYS A C 1
ATOM 882 O O . LYS A 1 110 ? 2.889 -12.409 -14.484 1.00 96.75 110 LYS A O 1
ATOM 887 N N . ILE A 1 111 ? 4.377 -11.343 -15.793 1.00 97.00 111 ILE A N 1
ATOM 888 C CA . ILE A 1 111 ? 5.237 -10.873 -14.698 1.00 97.00 111 ILE A CA 1
ATOM 889 C C . ILE A 1 111 ? 4.481 -9.855 -13.835 1.00 97.00 111 ILE A C 1
ATOM 891 O O . ILE A 1 111 ? 4.513 -9.965 -12.616 1.00 97.00 111 ILE A O 1
ATOM 895 N N . SER A 1 112 ? 3.744 -8.922 -14.440 1.00 96.56 112 SER A N 1
ATOM 896 C CA . SER A 1 112 ? 2.901 -7.964 -13.715 1.00 96.56 112 SER A CA 1
ATOM 897 C C . SER A 1 112 ? 1.860 -8.674 -12.849 1.00 96.56 112 SER A C 1
ATOM 899 O O . SER A 1 112 ? 1.730 -8.377 -11.662 1.00 96.56 112 SER A O 1
ATOM 901 N N . GLN A 1 113 ? 1.177 -9.685 -13.399 1.00 95.00 113 GLN A N 1
ATOM 902 C CA . GLN A 1 113 ? 0.229 -10.483 -12.621 1.00 95.00 113 GLN A CA 1
ATOM 903 C C . GLN A 1 113 ? 0.912 -11.237 -11.475 1.00 95.00 113 GLN A C 1
ATOM 905 O O . GLN A 1 113 ? 0.361 -11.303 -10.379 1.00 95.00 113 GLN A O 1
ATOM 910 N N . LEU A 1 114 ? 2.110 -11.780 -11.707 1.00 95.19 114 LEU A N 1
ATOM 911 C CA . LEU A 1 114 ? 2.898 -12.421 -10.658 1.00 95.19 114 LEU A CA 1
ATOM 912 C C . LEU A 1 114 ? 3.243 -11.426 -9.542 1.00 95.19 114 LEU A C 1
ATOM 914 O O . LEU A 1 114 ? 3.023 -11.740 -8.379 1.00 95.19 114 LEU A O 1
ATOM 918 N N . LEU A 1 115 ? 3.723 -10.224 -9.879 1.00 93.88 115 LEU A N 1
ATOM 919 C CA . LEU A 1 115 ? 4.015 -9.171 -8.900 1.00 93.88 115 LEU A CA 1
ATOM 920 C C . LEU A 1 115 ? 2.773 -8.804 -8.080 1.00 93.88 115 LEU A C 1
ATOM 922 O O . LEU A 1 115 ? 2.856 -8.705 -6.858 1.00 93.88 115 LEU A O 1
ATOM 926 N N . GLN A 1 116 ? 1.623 -8.649 -8.740 1.00 91.75 116 GLN A N 1
ATOM 927 C CA . GLN A 1 116 ? 0.361 -8.330 -8.076 1.00 91.75 116 GLN A CA 1
ATOM 928 C C . GLN A 1 116 ? -0.078 -9.432 -7.103 1.00 91.75 116 GLN A C 1
ATOM 930 O O . GLN A 1 116 ? -0.460 -9.123 -5.973 1.00 91.75 116 GLN A O 1
ATOM 935 N N . ASN A 1 117 ? 0.002 -10.698 -7.523 1.00 90.81 117 ASN A N 1
ATOM 936 C CA . ASN A 1 117 ? -0.369 -11.845 -6.693 1.00 90.81 117 ASN A CA 1
ATOM 937 C C . ASN A 1 117 ? 0.568 -11.979 -5.490 1.00 90.81 117 ASN A C 1
ATOM 939 O O . ASN A 1 117 ? 0.099 -12.090 -4.364 1.00 90.81 117 ASN A O 1
ATOM 943 N N . THR A 1 118 ? 1.883 -11.880 -5.706 1.00 90.56 118 THR A N 1
ATOM 944 C CA . THR A 1 118 ? 2.867 -11.904 -4.616 1.00 90.56 118 THR A CA 1
ATOM 945 C C . THR A 1 118 ? 2.617 -10.767 -3.628 1.00 90.56 118 THR A C 1
ATOM 947 O O . THR A 1 118 ? 2.685 -10.967 -2.418 1.00 90.56 118 THR A O 1
ATOM 950 N N . ASN A 1 119 ? 2.298 -9.565 -4.119 1.00 89.25 119 ASN A N 1
ATOM 951 C CA . ASN A 1 119 ? 1.938 -8.455 -3.247 1.00 89.25 119 ASN A CA 1
ATOM 952 C C . ASN A 1 119 ? 0.659 -8.756 -2.452 1.00 89.25 119 ASN A C 1
ATOM 954 O O . ASN A 1 119 ? 0.638 -8.473 -1.261 1.00 89.25 119 ASN A O 1
ATOM 958 N N . GLU A 1 120 ? -0.366 -9.353 -3.076 1.00 86.50 120 GLU A N 1
ATOM 959 C CA . GLU A 1 120 ? -1.614 -9.762 -2.410 1.00 86.50 120 GLU A CA 1
ATOM 960 C C . GLU A 1 120 ? -1.370 -10.779 -1.293 1.00 86.50 120 GLU A C 1
ATOM 962 O O . GLU A 1 120 ? -1.885 -10.622 -0.186 1.00 86.50 120 GLU A O 1
ATOM 967 N N . GLU A 1 121 ? -0.544 -11.789 -1.557 1.00 87.62 121 GLU A N 1
ATOM 968 C CA . GLU A 1 121 ? -0.149 -12.791 -0.568 1.00 87.62 121 GLU A CA 1
ATOM 969 C C . GLU A 1 121 ? 0.553 -12.136 0.626 1.00 87.62 121 GLU A C 1
ATOM 971 O O . GLU A 1 121 ? 0.195 -12.399 1.770 1.00 87.62 121 GLU A O 1
ATOM 976 N N . LEU A 1 122 ? 1.490 -11.214 0.383 1.00 86.31 122 LEU A N 1
ATOM 977 C CA . LEU A 1 122 ? 2.217 -10.523 1.453 1.00 86.31 122 LEU A CA 1
ATOM 978 C C . LEU A 1 122 ? 1.307 -9.664 2.340 1.00 86.31 122 LEU A C 1
ATOM 980 O O . LEU A 1 122 ? 1.452 -9.666 3.561 1.00 86.31 122 LEU A O 1
ATOM 984 N N . VAL A 1 123 ? 0.381 -8.909 1.746 1.00 82.56 123 VAL A N 1
ATOM 985 C CA . VAL A 1 123 ? -0.516 -8.008 2.497 1.00 82.56 123 VAL A CA 1
ATOM 986 C C . VAL A 1 123 ? -1.658 -8.742 3.200 1.00 82.56 123 VAL A C 1
ATOM 988 O O . VAL A 1 123 ? -2.255 -8.184 4.120 1.00 82.56 123 VAL A O 1
ATOM 991 N N . THR A 1 124 ? -1.963 -9.972 2.780 1.00 82.62 124 THR A N 1
ATOM 992 C CA . THR A 1 124 ? -2.948 -10.851 3.432 1.00 82.62 124 THR A CA 1
ATOM 993 C C . THR A 1 124 ? -2.318 -11.893 4.360 1.00 82.62 124 THR A C 1
ATOM 995 O O . THR A 1 124 ? -3.048 -12.628 5.023 1.00 82.62 124 THR A O 1
ATOM 998 N N . ASP A 1 125 ? -0.986 -11.932 4.461 1.00 87.62 125 ASP A N 1
ATOM 999 C CA . ASP A 1 125 ? -0.259 -12.833 5.355 1.00 87.62 125 ASP A CA 1
ATOM 1000 C C . ASP A 1 125 ? -0.590 -12.561 6.833 1.00 87.62 125 ASP A C 1
ATOM 1002 O O . ASP A 1 125 ? -0.658 -11.416 7.295 1.00 87.62 125 ASP A O 1
ATOM 1006 N N . GLU A 1 126 ? -0.735 -13.630 7.615 1.00 88.06 126 GLU A N 1
ATOM 1007 C CA . GLU A 1 126 ? -1.053 -13.546 9.043 1.00 88.06 126 GLU A CA 1
ATOM 1008 C C . GLU A 1 126 ? -0.000 -12.741 9.823 1.00 88.06 126 GLU A C 1
ATOM 1010 O O . GLU A 1 126 ? -0.341 -11.974 10.722 1.00 88.06 126 GLU A O 1
ATOM 1015 N N . LYS A 1 127 ? 1.289 -12.829 9.470 1.00 90.44 127 LYS A N 1
ATOM 1016 C CA . LYS A 1 127 ? 2.333 -12.023 10.121 1.00 90.44 127 LYS A CA 1
ATOM 1017 C C . LYS A 1 127 ? 2.123 -10.536 9.868 1.00 90.44 127 LYS A C 1
ATOM 1019 O O . LYS A 1 127 ? 2.407 -9.737 10.761 1.00 90.44 127 LYS A O 1
ATOM 1024 N N . MET A 1 128 ? 1.615 -10.159 8.695 1.00 86.69 128 MET A N 1
ATOM 1025 C CA . MET A 1 128 ? 1.275 -8.768 8.407 1.00 86.69 128 MET A CA 1
ATOM 1026 C C . MET A 1 128 ? 0.121 -8.299 9.300 1.00 86.69 128 MET A C 1
ATOM 1028 O O . MET A 1 128 ? 0.210 -7.229 9.907 1.00 86.69 128 MET A O 1
ATOM 1032 N N . LEU A 1 129 ? -0.911 -9.130 9.480 1.00 85.31 129 LEU A N 1
ATOM 1033 C CA . LEU A 1 129 ? -1.997 -8.842 10.419 1.00 85.31 129 LEU A CA 1
ATOM 1034 C C . LEU A 1 129 ? -1.471 -8.677 11.855 1.00 85.31 129 LEU A C 1
ATOM 1036 O O . LEU A 1 129 ? -1.828 -7.715 12.535 1.00 85.31 129 LEU A O 1
ATOM 1040 N N . GLN A 1 130 ? -0.564 -9.545 12.305 1.00 90.62 130 GLN A N 1
ATOM 1041 C CA . GLN A 1 130 ? 0.054 -9.439 13.632 1.00 90.62 130 GLN A CA 1
ATOM 1042 C C . GLN A 1 130 ? 0.878 -8.154 13.805 1.00 90.62 130 GLN A C 1
ATOM 1044 O O . GLN A 1 130 ? 0.845 -7.536 14.874 1.00 90.62 130 GLN A O 1
ATOM 1049 N N . LEU A 1 131 ? 1.581 -7.701 12.761 1.00 90.75 131 LEU A N 1
ATOM 1050 C CA . LEU A 1 131 ? 2.279 -6.413 12.781 1.00 90.75 131 LEU A CA 1
ATOM 1051 C C . LEU A 1 131 ? 1.295 -5.247 12.927 1.00 90.75 131 LEU A C 1
ATOM 1053 O O . LEU A 1 131 ? 1.509 -4.385 13.780 1.00 90.75 131 LEU A O 1
ATOM 1057 N N . ILE A 1 132 ? 0.196 -5.245 12.168 1.00 87.62 132 ILE A N 1
ATOM 1058 C CA . ILE A 1 132 ? -0.857 -4.222 12.282 1.00 87.62 132 ILE A CA 1
ATOM 1059 C C . ILE A 1 132 ? -1.419 -4.200 13.707 1.00 87.62 132 ILE A C 1
ATOM 1061 O O . ILE A 1 132 ? -1.470 -3.140 14.334 1.00 87.62 132 ILE A O 1
ATOM 1065 N N . ARG A 1 133 ? -1.767 -5.372 14.254 1.00 91.44 133 ARG A N 1
ATOM 1066 C CA . ARG A 1 133 ? -2.268 -5.519 15.630 1.00 91.44 133 ARG A CA 1
ATOM 1067 C C . ARG A 1 133 ? -1.302 -4.934 16.657 1.00 91.44 133 ARG A C 1
ATOM 1069 O O . ARG A 1 133 ? -1.710 -4.175 17.536 1.00 91.44 133 ARG A O 1
ATOM 1076 N N . LYS A 1 134 ? -0.013 -5.261 16.531 1.00 93.62 134 LYS A N 1
ATOM 1077 C CA . LYS A 1 134 ? 1.050 -4.740 17.399 1.00 93.62 134 LYS A CA 1
ATOM 1078 C C . LYS A 1 134 ? 1.142 -3.217 17.324 1.00 93.62 134 LYS A C 1
ATOM 1080 O O . LYS A 1 134 ? 1.231 -2.570 18.363 1.00 93.62 134 LYS A O 1
ATOM 1085 N N . HIS A 1 135 ? 1.125 -2.642 16.123 1.00 91.69 135 HIS A N 1
ATOM 1086 C CA . HIS A 1 135 ? 1.214 -1.193 15.958 1.00 91.69 135 HIS A CA 1
ATOM 1087 C C . HIS A 1 135 ? -0.007 -0.474 16.536 1.00 91.69 135 HIS A C 1
ATOM 1089 O O . HIS A 1 135 ? 0.174 0.489 17.270 1.00 91.69 135 HIS A O 1
ATOM 1095 N N . PHE A 1 136 ? -1.223 -0.988 16.330 1.00 90.62 136 PHE A N 1
ATOM 1096 C CA . PHE A 1 136 ? -2.425 -0.406 16.935 1.00 90.62 136 PHE A CA 1
ATOM 1097 C C . PHE A 1 136 ? -2.337 -0.315 18.460 1.00 90.62 136 PHE A C 1
ATOM 1099 O O . PHE A 1 136 ? -2.573 0.753 19.020 1.00 90.62 136 PHE A O 1
ATOM 1106 N N . LYS A 1 137 ? -1.933 -1.402 19.127 1.00 93.31 137 LYS A N 1
ATOM 1107 C CA . LYS A 1 137 ? -1.788 -1.437 20.593 1.00 93.31 137 LYS A CA 1
ATOM 1108 C C . LYS A 1 137 ? -0.720 -0.495 21.140 1.00 93.31 137 LYS A C 1
ATOM 1110 O O . LYS A 1 137 ? -0.805 -0.096 22.297 1.00 93.31 137 LYS A O 1
ATOM 1115 N N . ASN A 1 138 ? 0.295 -0.195 20.333 1.00 93.62 138 ASN A N 1
ATOM 1116 C CA . ASN A 1 138 ? 1.391 0.694 20.709 1.00 93.62 138 ASN A CA 1
ATOM 1117 C C . ASN A 1 138 ? 1.088 2.167 20.408 1.00 93.62 138 ASN A C 1
ATOM 1119 O O . ASN A 1 138 ? 1.767 3.040 20.941 1.00 93.62 138 ASN A O 1
ATOM 1123 N N . THR A 1 139 ? 0.135 2.438 19.516 1.00 93.00 139 THR A N 1
ATOM 1124 C CA . THR A 1 139 ? -0.192 3.793 19.061 1.00 93.00 139 THR A CA 1
ATOM 1125 C C . THR A 1 139 ? -1.409 4.365 19.771 1.00 93.00 139 THR A C 1
ATOM 1127 O O . THR A 1 139 ? -1.401 5.553 20.069 1.00 93.00 139 THR A O 1
ATOM 1130 N N . TYR A 1 140 ? -2.424 3.544 20.041 1.00 93.62 140 TYR A N 1
ATOM 1131 C CA . TYR A 1 140 ? -3.684 3.997 20.621 1.00 93.62 140 TYR A CA 1
ATOM 1132 C C . TYR A 1 140 ? -3.866 3.487 22.045 1.00 93.62 140 TYR A C 1
ATOM 1134 O O . TYR A 1 140 ? -3.448 2.374 22.377 1.00 93.62 140 TYR A O 1
ATOM 1142 N N . SER A 1 141 ? -4.553 4.276 22.866 1.00 95.62 141 SER A N 1
ATOM 1143 C CA . SER A 1 141 ? -5.169 3.772 24.090 1.00 95.62 141 SER A CA 1
ATOM 1144 C C . SER A 1 141 ? -6.481 3.038 23.802 1.00 95.62 141 SER A C 1
ATOM 1146 O O . SER A 1 141 ? -7.068 3.159 22.725 1.00 95.62 141 SER A O 1
ATOM 1148 N N . GLU A 1 142 ? -6.979 2.288 24.782 1.00 95.00 142 GLU A N 1
ATOM 1149 C CA . GLU A 1 142 ? -8.302 1.667 24.737 1.00 95.00 142 GLU A CA 1
ATOM 1150 C C . GLU A 1 142 ? -9.396 2.718 24.515 1.00 95.00 142 GLU A C 1
ATOM 1152 O O . GLU A 1 142 ? -10.281 2.521 23.687 1.00 95.00 142 GLU A O 1
ATOM 1157 N N . GLU A 1 143 ? -9.325 3.858 25.202 1.00 94.88 143 GLU A N 1
ATOM 1158 C CA . GLU A 1 143 ? -10.304 4.941 25.076 1.00 94.88 143 GLU A CA 1
ATOM 1159 C C . GLU A 1 143 ? -10.304 5.551 23.667 1.00 94.88 143 GLU A C 1
ATOM 1161 O O . GLU A 1 143 ? -11.367 5.778 23.085 1.00 94.88 143 GLU A O 1
ATOM 1166 N N . GLU A 1 144 ? -9.121 5.770 23.091 1.00 95.50 144 GLU A N 1
ATOM 1167 C CA . GLU A 1 144 ? -8.971 6.268 21.721 1.00 95.50 144 GLU A CA 1
ATOM 1168 C C . GLU A 1 144 ? -9.474 5.248 20.693 1.00 95.50 144 GLU A C 1
ATOM 1170 O O . GLU A 1 144 ? -10.173 5.614 19.746 1.00 95.50 144 GLU A O 1
ATOM 1175 N N . ALA A 1 145 ? -9.185 3.960 20.900 1.00 95.06 145 ALA A N 1
ATOM 1176 C CA . ALA A 1 145 ? -9.670 2.888 20.038 1.00 95.06 145 ALA A CA 1
ATOM 1177 C C . ALA A 1 145 ? -11.203 2.766 20.083 1.00 95.06 145 ALA A C 1
ATOM 1179 O O . ALA A 1 145 ? -11.837 2.623 19.037 1.00 95.06 145 ALA A O 1
ATOM 1180 N N . GLN A 1 146 ? -11.820 2.891 21.262 1.00 95.62 146 GLN A N 1
ATOM 1181 C CA . GLN A 1 146 ? -13.281 2.906 21.406 1.00 95.62 146 GLN A CA 1
ATOM 1182 C C . GLN A 1 146 ? -13.914 4.133 20.740 1.00 95.62 146 GLN A C 1
ATOM 1184 O O . GLN A 1 146 ? -14.933 4.011 20.057 1.00 95.62 146 GLN A O 1
ATOM 1189 N N . ALA A 1 147 ? -13.301 5.312 20.878 1.00 96.38 147 ALA A N 1
ATOM 1190 C CA . ALA A 1 147 ? -13.753 6.509 20.173 1.00 96.38 147 ALA A CA 1
ATOM 1191 C C . ALA A 1 147 ? -13.660 6.329 18.649 1.00 96.38 147 ALA A C 1
ATOM 1193 O O . ALA A 1 147 ? -14.576 6.713 17.916 1.00 96.38 147 ALA A O 1
ATOM 1194 N N . TYR A 1 148 ? -12.593 5.686 18.167 1.00 94.56 148 TYR A N 1
ATOM 1195 C CA . TYR A 1 148 ? -12.439 5.400 16.748 1.00 94.56 148 TYR A CA 1
ATOM 1196 C C . TYR A 1 148 ? -13.483 4.390 16.247 1.00 94.56 148 TYR A C 1
ATOM 1198 O O . TYR A 1 148 ? -14.102 4.617 15.208 1.00 94.56 148 TYR A O 1
ATOM 1206 N N . ILE A 1 149 ? -13.775 3.338 17.018 1.00 95.56 149 ILE A N 1
ATOM 1207 C CA . ILE A 1 149 ? -14.882 2.409 16.745 1.00 95.56 149 ILE A CA 1
ATOM 1208 C C . ILE A 1 149 ? -16.213 3.155 16.658 1.00 95.56 149 ILE A C 1
ATOM 1210 O O . ILE A 1 149 ? -16.971 2.929 15.715 1.00 95.56 149 ILE A O 1
ATOM 1214 N N . ALA A 1 150 ? -16.506 4.055 17.599 1.00 96.62 150 ALA A N 1
ATOM 1215 C CA . ALA A 1 150 ? -17.752 4.819 17.595 1.00 96.62 150 ALA A CA 1
ATOM 1216 C C . ALA A 1 150 ? -17.890 5.664 16.319 1.00 96.62 150 ALA A C 1
ATOM 1218 O O . ALA A 1 150 ? -18.954 5.689 15.700 1.00 96.62 150 ALA A O 1
ATOM 1219 N N . PHE A 1 151 ? -16.797 6.288 15.874 1.00 96.25 151 PHE A N 1
ATOM 1220 C CA . PHE A 1 151 ? -16.751 6.998 14.600 1.00 96.25 151 PHE A CA 1
ATOM 1221 C C . PHE A 1 151 ? -16.982 6.057 13.403 1.00 96.25 151 PHE A C 1
ATOM 1223 O O . PHE A 1 151 ? -17.892 6.300 12.604 1.00 96.25 151 PHE A O 1
ATOM 1230 N N . LEU A 1 152 ? -16.217 4.962 13.302 1.00 94.50 152 LEU A N 1
ATOM 1231 C CA . LEU A 1 152 ? -16.311 3.972 12.217 1.00 94.50 152 LEU A CA 1
ATOM 1232 C C . LEU A 1 152 ? -17.623 3.178 12.214 1.00 94.50 152 LEU A C 1
ATOM 1234 O O . LEU A 1 152 ? -17.956 2.547 11.217 1.00 94.50 152 LEU A O 1
ATOM 1238 N N . SER A 1 153 ? -18.387 3.205 13.301 1.00 94.38 153 SER A N 1
ATOM 1239 C CA . SER A 1 153 ? -19.717 2.594 13.360 1.00 94.38 153 SER A CA 1
ATOM 1240 C C . SER A 1 153 ? -20.778 3.435 12.639 1.00 94.38 153 SER A C 1
ATOM 1242 O O . SER A 1 153 ? -21.888 2.964 12.405 1.00 94.38 153 SER A O 1
ATOM 1244 N N . THR A 1 154 ? -20.462 4.680 12.266 1.00 95.38 154 THR A N 1
ATOM 1245 C CA . THR A 1 154 ? -21.366 5.537 11.489 1.00 95.38 154 THR A CA 1
ATOM 1246 C C . THR A 1 154 ? -21.128 5.379 9.982 1.00 95.38 154 THR A C 1
ATOM 1248 O O . THR A 1 154 ? -19.976 5.258 9.557 1.00 95.38 154 THR A O 1
ATOM 1251 N N . PRO A 1 155 ? -22.169 5.479 9.128 1.00 92.12 155 PRO A N 1
ATOM 1252 C CA . PRO A 1 155 ? -21.988 5.445 7.673 1.00 92.12 155 PRO A CA 1
ATOM 1253 C C . PRO A 1 155 ? -21.027 6.528 7.161 1.00 92.12 155 PRO A C 1
ATOM 1255 O O . PRO A 1 155 ? -20.233 6.295 6.251 1.00 92.12 155 PRO A O 1
ATOM 1258 N N . VAL A 1 156 ? -21.070 7.718 7.771 1.00 96.00 156 VAL A N 1
ATOM 1259 C CA . VAL A 1 156 ? -20.175 8.832 7.427 1.00 96.00 156 VAL A CA 1
ATOM 1260 C C . VAL A 1 156 ? -18.736 8.517 7.827 1.00 96.00 156 VAL A C 1
ATOM 1262 O O . VAL A 1 156 ? -17.831 8.753 7.031 1.00 96.00 156 VAL A O 1
ATOM 1265 N N . GLY A 1 157 ? -18.512 7.946 9.012 1.00 93.81 157 GLY A N 1
ATOM 1266 C CA . GLY A 1 157 ? -17.175 7.568 9.462 1.00 93.81 157 GLY A CA 1
ATOM 1267 C C . GLY A 1 157 ? -16.543 6.480 8.600 1.00 93.81 157 GLY A C 1
ATOM 1268 O O . GLY A 1 157 ? -15.383 6.613 8.214 1.00 93.81 157 GLY A O 1
ATOM 1269 N N . GLN A 1 158 ? -17.317 5.469 8.188 1.00 90.06 158 GLN A N 1
ATOM 1270 C CA . GLN A 1 158 ? -16.856 4.460 7.223 1.00 90.06 158 GLN A CA 1
ATOM 1271 C C . GLN A 1 158 ? -16.488 5.085 5.877 1.00 90.06 158 GLN A C 1
ATOM 1273 O O . GLN A 1 158 ? -15.421 4.801 5.330 1.00 90.06 158 GLN A O 1
ATOM 1278 N N . ALA A 1 159 ? -17.345 5.967 5.355 1.00 91.31 159 ALA A N 1
ATOM 1279 C CA . ALA A 1 159 ? -17.096 6.641 4.087 1.00 91.31 159 ALA A CA 1
ATOM 1280 C C . ALA A 1 159 ? -15.849 7.535 4.145 1.00 91.31 159 ALA A C 1
ATOM 1282 O O . ALA A 1 159 ? -15.064 7.543 3.197 1.00 91.31 159 ALA A O 1
ATOM 1283 N N . ILE A 1 160 ? -15.646 8.270 5.245 1.00 92.75 160 ILE A N 1
ATOM 1284 C CA . ILE A 1 160 ? -14.435 9.070 5.459 1.00 92.75 160 ILE A CA 1
ATOM 1285 C C . ILE A 1 160 ? -13.211 8.156 5.514 1.00 92.75 160 ILE A C 1
ATOM 1287 O O . ILE A 1 160 ? -12.260 8.409 4.784 1.00 92.75 160 ILE A O 1
ATOM 1291 N N . ASN A 1 161 ? -13.239 7.074 6.298 1.00 89.75 161 ASN A N 1
ATOM 1292 C CA . ASN A 1 161 ? -12.108 6.150 6.409 1.00 89.75 161 ASN A CA 1
ATOM 1293 C C . ASN A 1 161 ? -11.684 5.580 5.042 1.00 89.75 161 ASN A C 1
ATOM 1295 O O . ASN A 1 161 ? -10.513 5.644 4.665 1.00 89.75 161 ASN A O 1
ATOM 1299 N N . GLN A 1 162 ? -12.651 5.113 4.247 1.00 85.81 162 GLN A N 1
ATOM 1300 C CA . GLN A 1 162 ? -12.393 4.581 2.906 1.00 85.81 162 GLN A CA 1
ATOM 1301 C C . GLN A 1 162 ? -11.850 5.650 1.946 1.00 85.81 162 GLN A C 1
ATOM 1303 O O . GLN A 1 162 ? -10.877 5.410 1.227 1.00 85.81 162 GLN A O 1
ATOM 1308 N N . LYS A 1 163 ? -12.452 6.846 1.935 1.00 90.06 163 LYS A N 1
ATOM 1309 C CA . LYS A 1 163 ? -12.025 7.944 1.054 1.00 90.06 163 LYS A CA 1
ATOM 1310 C C . LYS A 1 163 ? -10.659 8.502 1.435 1.00 90.06 163 LYS A C 1
ATOM 1312 O O . LYS A 1 163 ? -9.904 8.852 0.535 1.00 90.06 163 LYS A O 1
ATOM 1317 N N . SER A 1 164 ? -10.322 8.552 2.722 1.00 89.56 164 SER A N 1
ATOM 1318 C CA . SER A 1 164 ? -9.004 8.987 3.193 1.00 89.56 164 SER A CA 1
ATOM 1319 C C . SER A 1 164 ? -7.898 8.091 2.645 1.00 89.56 164 SER A C 1
ATOM 1321 O O . SER A 1 164 ? -6.891 8.595 2.156 1.00 89.56 164 SER A O 1
ATOM 1323 N N . VAL A 1 165 ? -8.098 6.771 2.636 1.00 84.25 165 VAL A N 1
ATOM 1324 C CA . VAL A 1 165 ? -7.107 5.852 2.057 1.00 84.25 165 VAL A CA 1
ATOM 1325 C C . VAL A 1 165 ? -7.050 5.936 0.539 1.00 84.25 165 VAL A C 1
ATOM 1327 O O . VAL A 1 165 ? -5.957 5.931 -0.022 1.00 84.25 165 VAL A O 1
ATOM 1330 N N . LEU A 1 166 ? -8.189 6.092 -0.140 1.00 84.44 166 LEU A N 1
ATOM 1331 C CA . LEU A 1 166 ? -8.184 6.348 -1.582 1.00 84.44 166 LEU A CA 1
ATOM 1332 C C . LEU A 1 166 ? -7.423 7.639 -1.925 1.00 84.44 166 LEU A C 1
ATOM 1334 O O . LEU A 1 166 ? -6.613 7.644 -2.846 1.00 84.44 166 LEU A O 1
ATOM 1338 N N . MET A 1 167 ? -7.648 8.712 -1.165 1.00 88.69 167 MET A N 1
ATOM 1339 C CA . MET A 1 167 ? -6.957 9.988 -1.337 1.00 88.69 167 MET A CA 1
ATOM 1340 C C . MET A 1 167 ? -5.443 9.836 -1.153 1.00 88.69 167 MET A C 1
ATOM 1342 O O . MET A 1 167 ? -4.689 10.308 -1.999 1.00 88.69 167 MET A O 1
ATOM 1346 N N . LEU A 1 168 ? -4.995 9.147 -0.095 1.00 86.94 168 LEU A N 1
ATOM 1347 C CA . LEU A 1 168 ? -3.569 8.883 0.140 1.00 86.94 168 LEU A CA 1
ATOM 1348 C C . LEU A 1 168 ? -2.942 8.066 -0.999 1.00 86.94 168 LEU A C 1
ATOM 1350 O O . LEU A 1 168 ? -1.851 8.398 -1.458 1.00 86.94 168 LEU A O 1
ATOM 1354 N N . ASN A 1 169 ? -3.646 7.046 -1.499 1.00 81.75 169 ASN A N 1
ATOM 1355 C CA . ASN A 1 169 ? -3.188 6.249 -2.638 1.00 81.75 169 ASN A CA 1
ATOM 1356 C C . ASN A 1 169 ? -3.049 7.095 -3.911 1.00 81.75 169 ASN A C 1
ATOM 1358 O O . ASN A 1 169 ? -2.025 7.014 -4.587 1.00 81.75 169 ASN A O 1
ATOM 1362 N N . ASN A 1 170 ? -4.044 7.929 -4.222 1.00 85.12 170 ASN A N 1
ATOM 1363 C CA . ASN A 1 170 ? -3.995 8.814 -5.388 1.00 85.12 170 ASN A CA 1
ATOM 1364 C C . ASN A 1 170 ? -2.845 9.822 -5.264 1.00 85.12 170 ASN A C 1
ATOM 1366 O O . ASN A 1 170 ? -2.069 9.989 -6.199 1.00 85.12 170 ASN A O 1
ATOM 1370 N N . MET A 1 171 ? -2.672 10.422 -4.082 1.00 87.81 171 MET A N 1
ATOM 1371 C CA . MET A 1 171 ? -1.579 11.356 -3.815 1.00 87.81 171 MET A CA 1
ATOM 1372 C C . MET A 1 171 ? -0.205 10.690 -3.977 1.00 87.81 171 MET A C 1
ATOM 1374 O O . MET A 1 171 ? 0.706 11.292 -4.544 1.00 87.81 171 MET A O 1
ATOM 1378 N N . MET A 1 172 ? -0.041 9.441 -3.529 1.00 85.00 172 MET A N 1
ATOM 1379 C CA . MET A 1 172 ? 1.184 8.673 -3.775 1.00 85.00 172 MET A CA 1
ATOM 1380 C C . MET A 1 172 ? 1.437 8.454 -5.270 1.00 85.00 172 MET A C 1
ATOM 1382 O O . MET A 1 172 ? 2.565 8.646 -5.721 1.00 85.00 172 MET A O 1
ATOM 1386 N N . GLN A 1 173 ? 0.414 8.082 -6.045 1.00 81.75 173 GLN A N 1
ATOM 1387 C CA . GLN A 1 173 ? 0.548 7.887 -7.494 1.00 81.75 173 GLN A CA 1
ATOM 1388 C C . GLN A 1 173 ? 0.950 9.179 -8.205 1.00 81.75 173 GLN A C 1
ATOM 1390 O O . GLN A 1 173 ? 1.920 9.190 -8.958 1.00 81.75 173 GLN A O 1
ATOM 1395 N N . GLU A 1 174 ? 0.265 10.281 -7.904 1.00 85.38 174 GLU A N 1
ATOM 1396 C CA . GLU A 1 174 ? 0.594 11.600 -8.446 1.00 85.38 174 GLU A CA 1
ATOM 1397 C C . GLU A 1 174 ? 2.010 12.036 -8.048 1.00 85.38 174 GLU A C 1
ATOM 1399 O O . GLU A 1 174 ? 2.736 12.593 -8.867 1.00 85.38 174 GLU A O 1
ATOM 1404 N N . THR A 1 175 ? 2.453 11.725 -6.826 1.00 86.94 175 THR A N 1
ATOM 1405 C CA . THR A 1 175 ? 3.821 12.022 -6.369 1.00 86.94 175 THR A CA 1
ATOM 1406 C C . THR A 1 175 ? 4.873 11.227 -7.143 1.00 86.94 175 THR A C 1
ATOM 1408 O O . THR A 1 175 ? 5.942 11.765 -7.443 1.00 86.94 175 THR A O 1
ATOM 1411 N N . LEU A 1 176 ? 4.591 9.970 -7.500 1.00 82.69 176 LEU A N 1
ATOM 1412 C CA . LEU A 1 176 ? 5.474 9.170 -8.352 1.00 82.69 176 LEU A CA 1
ATOM 1413 C C . LEU A 1 176 ? 5.543 9.754 -9.767 1.00 82.69 176 LEU A C 1
ATOM 1415 O O . LEU A 1 176 ? 6.642 9.958 -10.280 1.00 82.69 176 LEU A O 1
ATOM 1419 N N . THR A 1 177 ? 4.399 10.105 -10.362 1.00 83.75 177 THR A N 1
ATOM 1420 C CA . THR A 1 177 ? 4.347 10.771 -11.672 1.00 83.75 177 THR A CA 1
ATOM 1421 C C . THR A 1 177 ? 5.118 12.087 -11.654 1.00 83.75 177 THR A C 1
ATOM 1423 O O . THR A 1 177 ? 5.990 12.300 -12.495 1.00 83.75 177 THR A O 1
ATOM 1426 N N . LEU A 1 178 ? 4.874 12.929 -10.649 1.00 85.88 178 LEU A N 1
ATOM 1427 C CA . LEU A 1 178 ? 5.576 14.193 -10.466 1.00 85.88 178 LEU A CA 1
ATOM 1428 C C . LEU A 1 178 ? 7.084 13.973 -10.314 1.00 85.88 178 LEU A C 1
ATOM 1430 O O . LEU A 1 178 ? 7.869 14.690 -10.926 1.00 85.88 178 LEU A O 1
ATOM 1434 N N . SER A 1 179 ? 7.505 12.970 -9.540 1.00 82.69 179 SER A N 1
ATOM 1435 C CA . SER A 1 179 ? 8.921 12.606 -9.400 1.00 82.69 179 SER A CA 1
ATOM 1436 C C . SER A 1 179 ? 9.549 12.250 -10.749 1.00 82.69 179 SER A C 1
ATOM 1438 O O . SER A 1 179 ? 10.630 12.745 -11.073 1.00 82.69 179 SER A O 1
ATOM 1440 N N . THR A 1 180 ? 8.863 11.454 -11.574 1.00 81.19 180 THR A N 1
ATOM 1441 C CA . THR A 1 180 ? 9.320 11.110 -12.928 1.00 81.19 180 THR A CA 1
ATOM 1442 C C . THR A 1 180 ? 9.391 12.337 -13.838 1.00 81.19 180 THR A C 1
ATOM 1444 O O . THR A 1 180 ? 10.394 12.536 -14.520 1.00 81.19 180 THR A O 1
ATOM 1447 N N . GLU A 1 181 ? 8.378 13.202 -13.827 1.00 84.19 181 GLU A N 1
ATOM 1448 C CA . GLU A 1 181 ? 8.376 14.450 -14.601 1.00 84.19 181 GLU A CA 1
ATOM 1449 C C . GLU A 1 181 ? 9.500 15.399 -14.171 1.00 84.19 181 GLU A C 1
ATOM 1451 O O . GLU A 1 181 ? 10.178 15.996 -15.011 1.00 84.19 181 GLU A O 1
ATOM 1456 N N . MET A 1 182 ? 9.739 15.522 -12.862 1.00 80.00 182 MET A N 1
ATOM 1457 C CA . MET A 1 182 ? 10.838 16.319 -12.324 1.00 80.00 182 MET A CA 1
ATOM 1458 C C . MET A 1 182 ? 12.192 15.776 -12.771 1.00 80.00 182 MET A C 1
ATOM 1460 O O . MET A 1 182 ? 13.042 16.566 -13.183 1.00 80.00 182 MET A O 1
ATOM 1464 N N . MET A 1 183 ? 12.375 14.455 -12.732 1.00 78.25 183 MET A N 1
ATOM 1465 C CA . MET A 1 183 ? 13.593 13.798 -13.201 1.00 78.25 183 MET A CA 1
ATOM 1466 C C . MET A 1 183 ? 13.763 13.871 -14.714 1.00 78.25 183 MET A C 1
ATOM 1468 O O . MET A 1 183 ? 14.894 13.822 -15.167 1.00 78.25 183 MET A O 1
ATOM 1472 N N . ASN A 1 184 ? 12.695 14.022 -15.496 1.00 80.62 184 ASN A N 1
ATOM 1473 C CA . ASN A 1 184 ? 12.764 14.184 -16.952 1.00 80.62 184 ASN A CA 1
ATOM 1474 C C . ASN A 1 184 ? 12.885 15.651 -17.397 1.00 80.62 184 ASN A C 1
ATOM 1476 O O . ASN A 1 184 ? 13.071 15.926 -18.582 1.00 80.62 184 ASN A O 1
ATOM 1480 N N . ASN A 1 185 ? 12.798 16.609 -16.470 1.00 89.94 185 ASN A N 1
ATOM 1481 C CA . ASN A 1 185 ? 12.962 18.024 -16.779 1.00 89.94 185 ASN A CA 1
ATOM 1482 C C . ASN A 1 185 ? 14.444 18.346 -17.078 1.00 89.94 185 ASN A C 1
ATOM 1484 O O . ASN A 1 185 ? 15.278 18.187 -16.182 1.00 89.94 185 ASN A O 1
ATOM 1488 N N . PRO A 1 186 ? 14.789 18.875 -18.270 1.00 87.31 186 PRO A N 1
ATOM 1489 C CA . PRO A 1 186 ? 16.185 19.077 -18.670 1.00 87.31 186 PRO A CA 1
ATOM 1490 C C . PRO A 1 186 ? 16.986 19.983 -17.726 1.00 87.31 186 PRO A C 1
ATOM 1492 O O . PRO A 1 186 ? 18.135 19.687 -17.404 1.00 87.31 186 PRO A O 1
ATOM 1495 N N . HIS A 1 187 ? 16.377 21.064 -17.224 1.00 88.06 187 HIS A N 1
ATOM 1496 C CA . HIS A 1 187 ? 17.050 21.988 -16.307 1.00 88.06 187 HIS A CA 1
ATOM 1497 C C . HIS A 1 187 ? 17.322 21.344 -14.945 1.00 88.06 187 HIS A C 1
ATOM 1499 O O . HIS A 1 187 ? 18.397 21.536 -14.374 1.00 88.06 187 HIS A O 1
ATOM 1505 N N . ARG A 1 188 ? 16.378 20.545 -14.432 1.00 85.06 188 ARG A N 1
ATOM 1506 C CA . ARG A 1 188 ? 16.579 19.806 -13.179 1.00 85.06 188 ARG A CA 1
ATOM 1507 C C . ARG A 1 188 ? 17.595 18.684 -13.336 1.00 85.06 188 ARG A C 1
ATOM 1509 O O . ARG A 1 188 ? 18.429 18.533 -12.450 1.00 85.06 188 ARG A O 1
ATOM 1516 N N . GLN A 1 189 ? 17.580 17.954 -14.453 1.00 84.19 189 GLN A N 1
ATOM 1517 C CA . GLN A 1 189 ? 18.600 16.943 -14.755 1.00 84.19 189 GLN A CA 1
ATOM 1518 C C . GLN A 1 189 ? 19.995 17.552 -14.795 1.00 84.19 189 GLN A C 1
ATOM 1520 O O . GLN A 1 189 ? 20.916 17.020 -14.184 1.00 84.19 189 GLN A O 1
ATOM 1525 N N . GLN A 1 190 ? 20.157 18.682 -15.486 1.00 88.56 190 GLN A N 1
ATOM 1526 C CA . GLN A 1 190 ? 21.446 19.356 -15.573 1.00 88.56 190 GLN A CA 1
ATOM 1527 C C . GLN A 1 190 ? 21.944 19.779 -14.187 1.00 88.56 190 GLN A C 1
ATOM 1529 O O . GLN A 1 190 ? 23.093 19.508 -13.844 1.00 88.56 190 GLN A O 1
ATOM 1534 N N . HIS A 1 191 ? 21.076 20.386 -13.373 1.00 88.56 191 HIS A N 1
ATOM 1535 C CA . HIS A 1 191 ? 21.414 20.770 -12.004 1.00 88.56 191 HIS A CA 1
ATOM 1536 C C . HIS A 1 191 ? 21.761 19.553 -11.129 1.00 88.56 191 HIS A C 1
ATOM 1538 O O . HIS A 1 191 ? 22.776 19.559 -10.435 1.00 88.56 191 HIS A O 1
ATOM 1544 N N . PHE A 1 192 ? 20.966 18.482 -11.197 1.00 88.25 192 PHE A N 1
ATOM 1545 C CA . PHE A 1 192 ? 21.232 17.232 -10.485 1.00 88.25 192 PHE A CA 1
ATOM 1546 C C . PHE A 1 192 ? 22.579 16.624 -10.892 1.00 88.25 192 PHE A C 1
ATOM 1548 O O . PHE A 1 192 ? 23.384 16.299 -10.026 1.00 88.25 192 PHE A O 1
ATOM 1555 N N . ASN A 1 193 ? 22.870 16.535 -12.192 1.00 88.00 193 ASN A N 1
ATOM 1556 C CA . ASN A 1 193 ? 24.130 15.993 -12.701 1.00 88.00 193 ASN A CA 1
ATOM 1557 C C . ASN A 1 193 ? 25.336 16.840 -12.275 1.00 88.00 193 ASN A C 1
ATOM 1559 O O . ASN A 1 193 ? 26.384 16.286 -11.951 1.00 88.00 193 ASN A O 1
ATOM 1563 N N . GLN A 1 194 ? 25.193 18.168 -12.217 1.00 93.31 194 GLN A N 1
ATOM 1564 C CA . GLN A 1 194 ? 26.228 19.050 -11.669 1.00 93.31 194 GLN A CA 1
ATOM 1565 C C . GLN A 1 194 ? 26.486 18.756 -10.186 1.00 93.31 194 GLN A C 1
ATOM 1567 O O . GLN A 1 194 ? 27.637 18.596 -9.780 1.00 93.31 194 GLN A O 1
ATOM 1572 N N . GLN A 1 195 ? 25.428 18.634 -9.379 1.00 91.56 195 GLN A N 1
ATOM 1573 C CA . GLN A 1 195 ? 25.555 18.286 -7.961 1.00 91.56 195 GLN A CA 1
ATOM 1574 C C . GLN A 1 195 ? 26.168 16.894 -7.766 1.00 91.56 195 GLN A C 1
ATOM 1576 O O . GLN A 1 195 ? 27.074 16.732 -6.951 1.00 91.56 195 GLN A O 1
ATOM 1581 N N . LEU A 1 196 ? 25.724 15.911 -8.548 1.00 91.31 196 LEU A N 1
ATOM 1582 C CA . LEU A 1 196 ? 26.248 14.551 -8.529 1.00 91.31 196 LEU A CA 1
ATOM 1583 C C . LEU A 1 196 ? 27.740 14.523 -8.889 1.00 91.31 196 LEU A C 1
ATOM 1585 O O . LEU A 1 196 ? 28.523 13.888 -8.186 1.00 91.31 196 LEU A O 1
ATOM 1589 N N . SER A 1 197 ? 28.151 15.258 -9.928 1.00 92.25 197 SER A N 1
ATOM 1590 C CA . SER A 1 197 ? 29.559 15.381 -10.320 1.00 92.25 197 SER A CA 1
ATOM 1591 C C . SER A 1 197 ? 30.404 15.949 -9.182 1.00 92.25 197 SER A C 1
ATOM 1593 O O . SER A 1 197 ? 31.442 15.384 -8.856 1.00 92.25 197 SER A O 1
ATOM 1595 N N . ASN A 1 198 ? 29.935 17.005 -8.511 1.00 95.06 198 ASN A N 1
ATOM 1596 C CA . ASN A 1 198 ? 30.650 17.605 -7.379 1.00 95.06 198 ASN A CA 1
ATOM 1597 C C . ASN A 1 198 ? 30.836 16.633 -6.200 1.00 95.06 198 ASN A C 1
ATOM 1599 O O . ASN A 1 198 ? 31.816 16.749 -5.466 1.00 95.06 198 ASN A O 1
ATOM 1603 N N . ILE A 1 199 ? 29.921 15.672 -6.023 1.00 94.56 199 ILE A N 1
ATOM 1604 C CA . ILE A 1 199 ? 30.010 14.629 -4.989 1.00 94.56 199 ILE A CA 1
ATOM 1605 C C . ILE A 1 199 ? 30.970 13.506 -5.411 1.00 94.56 199 ILE A C 1
ATOM 1607 O O . ILE A 1 199 ? 31.770 13.046 -4.598 1.00 94.56 199 ILE A O 1
ATOM 1611 N N . ILE A 1 200 ? 30.897 13.050 -6.666 1.00 93.12 200 ILE A N 1
ATOM 1612 C CA . ILE A 1 200 ? 31.660 11.886 -7.146 1.00 93.12 200 ILE A CA 1
ATOM 1613 C C . ILE A 1 200 ? 33.118 12.246 -7.452 1.00 93.12 200 ILE A C 1
ATOM 1615 O O . ILE A 1 200 ? 34.021 11.466 -7.157 1.00 93.12 200 ILE A O 1
ATOM 1619 N N . GLN A 1 201 ? 33.378 13.421 -8.026 1.00 92.50 201 GLN A N 1
ATOM 1620 C CA . GLN A 1 201 ? 34.699 13.787 -8.543 1.00 92.50 201 GLN A CA 1
ATOM 1621 C C . GLN A 1 201 ? 35.832 13.708 -7.501 1.00 92.50 201 GLN A C 1
ATOM 1623 O O . GLN A 1 201 ? 36.880 13.150 -7.826 1.00 92.50 201 GLN A O 1
ATOM 1628 N N . PRO A 1 202 ? 35.652 14.149 -6.241 1.00 92.69 202 PRO A N 1
ATOM 1629 C CA . PRO A 1 202 ? 36.676 13.998 -5.205 1.00 92.69 202 PRO A CA 1
ATOM 1630 C C . PRO A 1 202 ? 36.972 12.540 -4.818 1.00 92.69 202 PRO A C 1
ATOM 1632 O O . PRO A 1 202 ? 38.065 12.257 -4.333 1.00 92.69 202 PRO A O 1
ATOM 1635 N N . LEU A 1 203 ? 36.026 11.613 -5.018 1.00 90.00 203 LEU A N 1
ATOM 1636 C CA . LEU A 1 203 ? 36.219 10.185 -4.733 1.00 90.00 203 LEU A CA 1
ATOM 1637 C C . LEU A 1 203 ? 37.097 9.508 -5.792 1.00 90.00 203 LEU A C 1
ATOM 1639 O O . LEU A 1 203 ? 37.822 8.571 -5.478 1.00 90.00 203 LEU A O 1
ATOM 1643 N N . LEU A 1 204 ? 37.059 10.003 -7.031 1.00 85.81 204 LEU A N 1
ATOM 1644 C CA . LEU A 1 204 ? 37.864 9.488 -8.143 1.00 85.81 204 LEU A CA 1
ATOM 1645 C C . LEU A 1 204 ? 39.322 9.968 -8.096 1.00 85.81 204 LEU A C 1
ATOM 1647 O O . LEU A 1 204 ? 40.194 9.337 -8.684 1.00 85.81 204 LEU A O 1
ATOM 1651 N N . LEU A 1 205 ? 39.585 11.077 -7.399 1.00 74.31 205 LEU A N 1
ATOM 1652 C CA . LEU A 1 205 ? 40.907 11.706 -7.279 1.00 74.31 205 LEU A CA 1
ATOM 1653 C C . LEU A 1 205 ? 41.721 11.195 -6.078 1.00 74.31 205 LEU A C 1
ATOM 1655 O O . LEU A 1 205 ? 42.823 11.679 -5.838 1.00 74.31 205 LEU A O 1
ATOM 1659 N N . LYS A 1 206 ? 41.177 10.251 -5.300 1.00 58.09 206 LYS A N 1
ATOM 1660 C CA . LYS A 1 206 ? 41.778 9.728 -4.064 1.00 58.09 206 LYS A CA 1
ATOM 1661 C C . LYS A 1 206 ? 42.464 8.362 -4.238 1.00 58.09 206 LYS A C 1
ATOM 1663 O O . LYS A 1 206 ? 42.490 7.581 -3.289 1.00 58.09 206 LYS A O 1
ATOM 1668 N N . ASN A 1 207 ? 43.014 8.114 -5.429 1.00 51.38 207 ASN A N 1
ATOM 1669 C CA . ASN A 1 207 ? 43.946 7.019 -5.720 1.00 51.38 207 ASN A CA 1
ATOM 1670 C C . ASN A 1 207 ? 45.351 7.575 -5.939 1.00 51.38 207 ASN A C 1
ATOM 1672 O O . ASN A 1 207 ? 45.475 8.497 -6.775 1.00 51.38 207 ASN A O 1
#

Secondary structure (DSSP, 8-state):
------------PPPPP------------HHHHHHHHSSSSTT--------PBPPHHHHHHHHHHHTHHHHHHHHHHHTHHHHHHHHHHHHHHHHT-SS--HHHHHHHHHHHHHHHHHHHHHHHSHHHHHHHHHHHHHH-BHHHHHHHHHHHTSHHHHHHHHHHHHHHHHHHHHHHHHHHHHHH-HHHHHHHHHHHHHHHHHHHT--

Radius of gyration: 32.66 Å; chains: 1; bounding box: 75×70×88 Å

Foldseek 3Di:
DDDDDDDDDDDDDDDDDDDDDDDDDDDPDPVVVVVVVVVVPVPPPPPPPPQAFADPVLLVLLCVLLPQVVLQVVLLVLCLVVLLVVLLVVLCVVVVHDDDDPVVSVVSVVSSVVVSVVSNCVCPDVVVVVVVSVVSRVPHGNVRSVVLSVQSVDPVSNVCSSVVSVVVSVVVVVVVVVVVVCCVDPVSVVVVVVVVCVVCVVVVVPD

InterPro domains:
  IPR018637 Domain of unknown function DUF2059 [PF09832] (126-175)

=== Feature glossary ===
A reading guide for the features in this record.

Start from the sequence.

  · Sequence gives the chain of amino acids in standard one-letter code (A=alanine, C=cysteine, …, Y=tyrosine), read N→C. It is the only feature that is directly encoded by the gene; all structural features are derived from the folded form of this sequence.

Fold it, and you get atomic coordinates and the backbone conformation that goes with them.

  · The mmCIF table is the protein's shape written out atom by atom. For each backbone N, Cα, C, and carbonyl O, it records an (x, y, z) coordinate triple in Å plus the residue type, chain letter, and residue number.

  · Backbone dihedral angles. Every residue except chain termini has a φ (preceding-C → N → Cα → C) and a ψ (N → Cα → C → next-N). They are reported in degrees following the IUPAC sign convention. Secondary structure is essentially a statement about which (φ, ψ) basin each residue occupies.

  · DSSP 8-state secondary structure assigns each residue one of H (α-helix), G (3₁₀-helix), I (π-helix), E (extended β-strand), B (isolated β-bridge), T (hydrogen-bonded turn), S (bend), or '-' (coil). The assignment is computed from backbone hydrogen-bond geometry via the Kabsch–Sander algorithm.

  · P-SEA three-state annotation labels each residue as helix, strand, or coil based purely on the geometry of the Cα trace. It serves as a fallback when the full backbone (and thus DSSP) is unavailable.

Summarize the fold with a handful of shape descriptors and a per-residue structural alphabet.

  · Radius of gyration (Rg) is the root-mean-square distance of Cα atoms from their centroid — a single number for overall size and compactness. A globular domain of N residues has Rg ≈ 2.2·N^0.38 Å; an extended or disordered chain has a much larger Rg. The Cα contact count is the number of residue pairs whose Cα atoms are within 8 Å and are more than four positions apart in sequence — a standard proxy for tertiary packing density. The bounding box is the smallest axis-aligned box enclosing all Cα atoms.

  · Foldseek's 3Di representation compresses backbone geometry into a per-residue letter drawn from a learned twenty-state alphabet. It captures the tertiary interaction pattern around each residue — which residues are packed against it in space, regardless of where they are in sequence.

  · Accessible surface area quantifies burial. A residue with SASA near zero is packed into the hydrophobic core; one with SASA >100 Å² sits on the surface. Computed here via the Shrake–Rupley numerical algorithm with a 1.4 Å probe.

Ask how reliable the model is.

  · For AlphaFold models, the B-factor field carries pLDDT — the model's own estimate of local accuracy on a 0–100 scale. Regions with pLDDT<50 should be treated as essentially unmodeled; they often correspond to intrinsically disordered segments.

  · For experimental (PDB) structures, the B-factor (temperature factor) quantifies the positional spread of each atom in the crystal — a combination of thermal vibration and static disorder — in units of Å². High B-factors mark flexible loops or poorly resolved regions; low B-factors mark the rigid, well-ordered core.

  · PAE(i, j) answers: if I align the predicted and true structures on residue i, how far off (in Å) do I expect residue j to be? A block-diagonal PAE matrix with low values on the blocks and high values off-diagonal is the signature of a multi-domain protein with confidently predicted domains but uncertain inter-domain orientation.

Place it in context: what it resembles, what it is annotated as, and how it looks.

  · Structural nearest neighbors (via Foldseek easy-search vs the PDB). Reported per hit: target PDB id, E-value, and alignment TM-score. A TM-score above ~0.5 is the conventional threshold for 'same fold'.

  · Functional annotations link the protein to curated databases. InterPro entries identify conserved domains and families by matching the sequence against member-database signatures (Pfam, PROSITE, CDD, …). Gene Ontology (GO) terms describe molecular function, biological process, and cellular component in a controlled vocabulary. CATH places the structure in a hierarchical fold classification (Class/Architecture/Topology/Homologous-superfamily). The organism is the source species.

  · Plot images: a contact map (which residues are close in 3D, as an N×N binary image), a Ramachandran scatter (backbone torsion angles, revealing secondary-structure composition at a glance), and — for AlphaFold structures — a PAE heatmap (pairwise prediction confidence).

  · Structure images are PyMOL renders from six orthogonal camera directions. Cartoon representation draws helices as coils and strands as arrows; sticks shows the backbone as bonds; surface shows the solvent-excluded envelope. Rainbow coloring maps sequence position to hue (blue→red, N→C); chain coloring assigns a distinct color per polypeptide.